Protein AF-E4XRT9-F1 (afdb_monomer_lite)

InterPro domains:
  IPR001356 Homeodomain [PF00046] (194-245)
  IPR001356 Homeodomain [PS50071] (187-247)
  IPR001356 Homeodomain [SM00389] (190-251)
  IPR001356 Homeodomain [cd00086] (191-239)
  IPR009057 Homedomain-like superfamily [SSF46689] (187-247)
  IPR031701 Homeobox protein SIX1, N-terminal SD domain [PF16878] (71-184)

Radius of gyration: 30.99 Å; chains: 1; bounding box: 68×89×79 Å

Sequence (252 aa):
MENFKEAKQVAVIPISPISESSSGSSSAALNNLLLQRQNIERIRNLGSLIAASRGIQIPFFTPLPAQQSFAVQHVINICSTLEDCGDIDRLGQYLWSLPALPAILEALSKNEFLIRARAVVAFKQGNYRELYALIESRRFSNIHHAKLQALWLEAHYGEAEAARGRPLGPVDKYRVRKKHPFPSTIWDGEQKSHCFKERTRNTLRESYLKDPYPNPSRKRELAEATALTPTQVGNWFKNRRQRDRAAAAKHR

Secondary structure (DSSP, 8-state):
-----------------------TTHHHHHHHHHHHHHHHHHHHHHHHHHHT-TT---------HHHHHHHHHHHHHHHHHHHHTT-HHHHHHHHHHS---HHHHHHHHH-HHHHHHHHHHHHHTT-HHHHHHHHHHSPPPHHHHHHHHHHHHHHHHHHHHHHHTSPPPHHHHHHHHHHSPPPTTS--------SPPHHHHHHHHHHHHH-SS--HHHHHHHHHHHT--HHHHHHHHHHHHHHHHHHHHH--

Structure (mmCIF, N/CA/C/O backbone):
data_AF-E4XRT9-F1
#
_entry.id   AF-E4XRT9-F1
#
loop_
_atom_site.group_PDB
_atom_site.id
_atom_site.type_symbol
_atom_site.label_atom_id
_atom_site.label_alt_id
_atom_site.label_comp_id
_atom_site.label_asym_id
_atom_site.label_entity_id
_atom_site.label_seq_id
_atom_site.pdbx_PDB_ins_code
_atom_site.Cartn_x
_atom_site.Cartn_y
_atom_site.Cartn_z
_atom_site.occupancy
_atom_site.B_iso_or_equiv
_atom_site.auth_seq_id
_atom_site.auth_comp_id
_atom_site.auth_asym_id
_atom_site.auth_atom_id
_atom_site.pdbx_PDB_model_num
ATOM 1 N N . MET A 1 1 ? 12.692 -70.063 4.138 1.00 36.81 1 MET A N 1
ATOM 2 C CA . MET A 1 1 ? 11.896 -69.753 5.339 1.00 36.81 1 MET A CA 1
ATOM 3 C C . MET A 1 1 ? 10.791 -68.812 4.901 1.00 36.81 1 MET A C 1
ATOM 5 O O . MET A 1 1 ? 11.131 -67.795 4.321 1.00 36.81 1 MET A O 1
ATOM 9 N N . GLU A 1 2 ? 9.541 -69.266 5.067 1.00 39.12 2 GLU A N 1
ATOM 10 C CA . GLU A 1 2 ? 8.267 -68.504 5.114 1.00 39.12 2 GLU A CA 1
ATOM 11 C C . GLU A 1 2 ? 8.009 -67.495 3.970 1.00 39.12 2 GLU A C 1
ATOM 13 O O . GLU A 1 2 ? 8.635 -66.451 3.909 1.00 39.12 2 GLU A O 1
ATOM 18 N N . ASN A 1 3 ? 7.198 -67.726 2.931 1.00 25.56 3 ASN A N 1
ATOM 19 C CA . ASN A 1 3 ? 5.906 -68.402 2.740 1.00 25.56 3 ASN A CA 1
ATOM 20 C C . ASN A 1 3 ? 4.686 -67.619 3.290 1.00 25.56 3 ASN A C 1
ATOM 22 O O . ASN A 1 3 ? 4.665 -67.266 4.461 1.00 25.56 3 ASN A O 1
ATOM 26 N N . PHE A 1 4 ? 3.659 -67.499 2.428 1.00 30.77 4 PHE A N 1
ATOM 27 C CA . PHE A 1 4 ? 2.278 -66.989 2.605 1.00 30.77 4 PHE A CA 1
ATOM 28 C C . PHE A 1 4 ? 2.006 -65.478 2.451 1.00 30.77 4 PHE A C 1
ATOM 30 O O . PHE A 1 4 ? 2.678 -64.657 3.050 1.00 30.77 4 PHE A O 1
ATOM 37 N N . LYS A 1 5 ? 0.956 -65.013 1.755 1.00 34.88 5 LYS A N 1
ATOM 38 C CA . LYS A 1 5 ? 0.033 -65.561 0.739 1.00 34.88 5 LYS A CA 1
ATOM 39 C C . LYS A 1 5 ? -0.760 -64.371 0.173 1.00 34.88 5 LYS A C 1
ATOM 41 O O . LYS A 1 5 ? -1.090 -63.429 0.884 1.00 34.88 5 LYS A O 1
ATOM 46 N N . GLU A 1 6 ? -1.078 -64.477 -1.105 1.00 33.41 6 GLU A N 1
ATOM 47 C CA . GLU A 1 6 ? -1.996 -63.648 -1.880 1.00 33.41 6 GLU A CA 1
ATOM 48 C C . GLU A 1 6 ? -3.458 -63.829 -1.428 1.00 33.41 6 GLU A C 1
ATOM 50 O O . GLU A 1 6 ? -3.876 -64.941 -1.105 1.00 33.41 6 GLU A O 1
ATOM 55 N N . ALA A 1 7 ? -4.251 -62.754 -1.479 1.00 32.78 7 ALA A N 1
ATOM 56 C CA . ALA A 1 7 ? -5.708 -62.823 -1.554 1.00 32.78 7 ALA A CA 1
ATOM 57 C C . ALA A 1 7 ? -6.233 -61.713 -2.481 1.00 32.78 7 ALA A C 1
ATOM 59 O O . ALA A 1 7 ? -6.274 -60.534 -2.132 1.00 32.78 7 ALA A O 1
ATOM 60 N N . LYS A 1 8 ? -6.639 -62.115 -3.689 1.00 31.73 8 LYS A N 1
ATOM 61 C CA . LYS A 1 8 ? -7.652 -61.414 -4.490 1.00 31.73 8 LYS A CA 1
ATOM 62 C C . LYS A 1 8 ? -9.014 -61.603 -3.806 1.00 31.73 8 LYS A C 1
ATOM 64 O O . LYS A 1 8 ? -9.247 -62.680 -3.267 1.00 31.73 8 LYS A O 1
ATOM 69 N N . GLN A 1 9 ? -9.936 -60.637 -3.923 1.00 30.09 9 GLN A N 1
ATOM 70 C CA . GLN A 1 9 ? -11.121 -60.761 -4.795 1.00 30.09 9 GLN A CA 1
ATOM 71 C C . GLN A 1 9 ? -12.258 -59.743 -4.495 1.00 30.09 9 GLN A C 1
ATOM 73 O O . GLN A 1 9 ? -12.741 -59.635 -3.378 1.00 30.09 9 GLN A O 1
ATOM 78 N N . VAL A 1 10 ? -12.711 -59.117 -5.595 1.00 27.17 10 VAL A N 1
ATOM 79 C CA . VAL A 1 10 ? -14.064 -58.640 -5.977 1.00 27.17 10 VAL A CA 1
ATOM 80 C C . VAL A 1 10 ? -14.637 -57.303 -5.477 1.00 27.17 10 VAL A C 1
ATOM 82 O O . VAL A 1 10 ? -14.646 -56.942 -4.307 1.00 27.17 10 VAL A O 1
ATOM 85 N N . ALA A 1 11 ? -15.155 -56.601 -6.491 1.00 29.47 11 ALA A N 1
ATOM 86 C CA . ALA A 1 11 ? -15.837 -55.324 -6.503 1.00 29.47 11 ALA A CA 1
ATOM 87 C C . ALA A 1 11 ? -17.240 -55.373 -5.885 1.00 29.47 11 ALA A C 1
ATOM 89 O O . ALA A 1 11 ? -18.006 -56.304 -6.128 1.00 29.47 11 ALA A O 1
ATOM 90 N N . VAL A 1 12 ? -17.596 -54.278 -5.213 1.00 29.34 12 VAL A N 1
ATOM 91 C CA . VAL A 1 12 ? -18.976 -53.865 -4.956 1.00 29.34 12 VAL A CA 1
ATOM 92 C C . VAL A 1 12 ? -19.067 -52.361 -5.254 1.00 29.34 12 VAL A C 1
ATOM 94 O O . VAL A 1 12 ? -18.347 -51.556 -4.672 1.00 29.34 12 VAL A O 1
ATOM 97 N N . ILE A 1 13 ? -19.929 -52.003 -6.202 1.00 27.89 13 ILE A N 1
ATOM 98 C CA . ILE A 1 13 ? -20.452 -50.655 -6.501 1.00 27.89 13 ILE A CA 1
ATOM 99 C C . ILE A 1 13 ? -21.975 -50.762 -6.278 1.00 27.89 13 ILE A C 1
ATOM 101 O O . ILE A 1 13 ? -22.483 -51.870 -6.484 1.00 27.89 13 ILE A O 1
ATOM 105 N N . PRO A 1 14 ? -22.768 -49.697 -6.014 1.00 37.34 14 PRO A N 1
ATOM 106 C CA . PRO A 1 14 ? -22.522 -48.321 -5.523 1.00 37.34 14 PRO A CA 1
ATOM 107 C C . PRO A 1 14 ? -23.329 -48.038 -4.230 1.00 37.34 14 PRO A C 1
ATOM 109 O O . PRO A 1 14 ? -24.132 -48.880 -3.873 1.00 37.34 14 PRO A O 1
ATOM 112 N N . ILE A 1 15 ? -23.195 -46.860 -3.588 1.00 27.30 15 ILE A N 1
ATOM 113 C CA . ILE A 1 15 ? -24.280 -45.865 -3.333 1.00 27.30 15 ILE A CA 1
ATOM 114 C C . ILE A 1 15 ? -23.603 -44.519 -2.990 1.00 27.30 15 ILE A C 1
ATOM 116 O O . ILE A 1 15 ? -22.763 -44.448 -2.096 1.00 27.30 15 ILE A O 1
ATOM 120 N N . SER A 1 16 ? -23.948 -43.449 -3.707 1.00 31.36 16 SER A N 1
ATOM 121 C CA . SER A 1 16 ? -23.506 -42.074 -3.432 1.00 31.36 16 SER A CA 1
ATOM 122 C C . SER A 1 16 ? -24.158 -41.494 -2.168 1.00 31.36 16 SER A C 1
ATOM 124 O O . SER A 1 16 ? -25.368 -41.642 -2.000 1.00 31.36 16 SER A O 1
ATOM 126 N N . PRO A 1 17 ? -23.428 -40.682 -1.385 1.00 28.94 17 PRO A N 1
ATOM 127 C CA . PRO A 1 17 ? -24.038 -39.540 -0.718 1.00 28.94 17 PRO A CA 1
ATOM 128 C C . PRO A 1 17 ? -23.313 -38.234 -1.081 1.00 28.94 17 PRO A C 1
ATOM 130 O O . PRO A 1 17 ? -22.117 -38.077 -0.869 1.00 28.94 17 PRO A O 1
ATOM 133 N N . ILE A 1 18 ? -24.087 -37.338 -1.696 1.00 27.59 18 ILE A N 1
ATOM 134 C CA . ILE A 1 18 ? -24.069 -35.869 -1.607 1.00 27.59 18 ILE A CA 1
ATOM 135 C C . ILE A 1 18 ? -22.717 -35.253 -1.195 1.00 27.59 18 ILE A C 1
ATOM 137 O O . ILE A 1 18 ? -22.370 -35.184 -0.020 1.00 27.59 18 ILE A O 1
ATOM 141 N N . SER A 1 19 ? -21.993 -34.715 -2.179 1.00 28.08 19 SER A N 1
ATOM 142 C CA . SER A 1 19 ? -20.885 -33.790 -1.946 1.00 28.08 19 SER A CA 1
ATOM 143 C C . SER A 1 19 ? -21.418 -32.497 -1.322 1.00 28.08 19 SER A C 1
ATOM 145 O O . SER A 1 19 ? -22.047 -31.685 -2.007 1.00 28.08 19 SER A O 1
ATOM 147 N N . GLU A 1 20 ? -21.168 -32.315 -0.028 1.00 26.77 20 GLU A N 1
ATOM 148 C CA . GLU A 1 20 ? -21.390 -31.059 0.678 1.00 26.77 20 GLU A CA 1
ATOM 149 C C . GLU A 1 20 ? -20.548 -29.943 0.054 1.00 26.77 20 GLU A C 1
ATOM 151 O O . GLU A 1 20 ? -19.316 -29.950 0.040 1.00 26.77 20 GLU A O 1
ATOM 156 N N . SER A 1 21 ? -21.257 -28.949 -0.464 1.00 28.33 21 SER A N 1
ATOM 157 C CA . SER A 1 21 ? -20.746 -27.630 -0.783 1.00 28.33 21 SER A CA 1
ATOM 158 C C . SER A 1 21 ? -20.149 -26.985 0.471 1.00 28.33 21 SER A C 1
ATOM 160 O O . SER A 1 21 ? -20.887 -26.584 1.373 1.00 28.33 21 SER A O 1
ATOM 162 N N . SER A 1 22 ? -18.829 -26.806 0.522 1.00 28.53 22 SER A N 1
ATOM 163 C CA . SER A 1 22 ? -18.177 -25.971 1.536 1.00 28.53 22 SER A CA 1
ATOM 164 C C . SER A 1 22 ? -18.356 -24.485 1.201 1.00 28.53 22 SER A C 1
ATOM 166 O O . SER A 1 22 ? -17.438 -23.750 0.845 1.00 28.53 22 SER A O 1
ATOM 168 N N . SER A 1 23 ? -19.593 -24.010 1.344 1.00 32.22 23 SER A N 1
ATOM 169 C CA . SER A 1 23 ? -19.924 -22.591 1.429 1.00 32.22 23 SER A CA 1
ATOM 170 C C . SER A 1 23 ? -19.480 -22.043 2.792 1.00 32.22 23 SER A C 1
ATOM 172 O O . SER A 1 23 ? -20.290 -21.838 3.697 1.00 32.22 23 SER A O 1
ATOM 174 N N . GLY A 1 24 ? -18.180 -21.786 2.946 1.00 34.91 24 GLY A N 1
ATOM 175 C CA . GLY A 1 24 ? -17.577 -21.198 4.152 1.00 34.91 24 GLY A CA 1
ATOM 176 C C . GLY A 1 24 ? -17.972 -19.741 4.445 1.00 34.91 24 GLY A C 1
ATOM 177 O O . GLY A 1 24 ? -17.418 -19.127 5.350 1.00 34.91 24 GLY A O 1
ATOM 178 N N . SER A 1 25 ? -18.920 -19.160 3.706 1.00 39.75 25 SER A N 1
ATOM 179 C CA . SER A 1 25 ? -19.351 -17.766 3.891 1.00 39.75 25 SER A CA 1
ATOM 180 C C . SER A 1 25 ? -20.621 -17.608 4.734 1.00 39.75 25 SER A C 1
ATOM 182 O O . SER A 1 25 ? -20.910 -16.499 5.178 1.00 39.75 25 SER A O 1
ATOM 184 N N . SER A 1 26 ? -21.376 -18.686 4.986 1.00 41.34 26 SER A N 1
ATOM 185 C CA . SER A 1 26 ? -22.672 -18.571 5.674 1.00 41.34 26 SER A CA 1
ATOM 186 C C . SER A 1 26 ? -22.554 -18.631 7.202 1.00 41.34 26 SER A C 1
ATOM 188 O O . SER A 1 26 ? -23.283 -17.923 7.889 1.00 41.34 26 SER A O 1
ATOM 190 N N . SER A 1 27 ? -21.587 -19.372 7.769 1.00 44.25 27 SER A N 1
ATOM 191 C CA . SER A 1 27 ? -21.469 -19.480 9.236 1.00 44.25 27 SER A CA 1
ATOM 192 C C . SER A 1 27 ? -21.048 -18.163 9.891 1.00 44.25 27 SER A C 1
ATOM 194 O O . SER A 1 27 ? -21.595 -17.804 10.923 1.00 44.25 27 SER A O 1
ATOM 196 N N . ALA A 1 28 ? -20.157 -17.383 9.271 1.00 44.41 28 ALA A N 1
ATOM 197 C CA . ALA A 1 28 ? -19.754 -16.077 9.794 1.00 44.41 28 ALA A CA 1
ATOM 198 C C . ALA A 1 28 ? -20.890 -15.043 9.719 1.00 44.41 28 ALA A C 1
ATOM 200 O O . ALA A 1 28 ? -21.040 -14.228 10.627 1.00 44.41 28 ALA A O 1
ATOM 201 N N . ALA A 1 29 ? -21.714 -15.087 8.668 1.00 44.19 29 ALA A N 1
ATOM 202 C CA . ALA A 1 29 ? -22.877 -14.213 8.525 1.00 44.19 29 ALA A CA 1
ATOM 203 C C . ALA A 1 29 ? -24.006 -14.610 9.488 1.00 44.19 29 ALA A C 1
ATOM 205 O O . ALA A 1 29 ? -24.595 -13.741 10.124 1.00 44.19 29 ALA A O 1
ATOM 206 N N . LEU A 1 30 ? -24.259 -15.913 9.655 1.00 42.41 30 LEU A N 1
ATOM 207 C CA . LEU A 1 30 ? -25.217 -16.445 10.624 1.00 42.41 30 LEU A CA 1
ATOM 208 C C . LEU A 1 30 ? -24.757 -16.193 12.058 1.00 42.41 30 LEU A C 1
ATOM 210 O O . LEU A 1 30 ? -25.575 -15.780 12.866 1.00 42.41 30 LEU A O 1
ATOM 214 N N . ASN A 1 31 ? -23.466 -16.338 12.361 1.00 46.31 31 ASN A N 1
ATOM 215 C CA . ASN A 1 31 ? -22.902 -15.989 13.663 1.00 46.31 31 ASN A CA 1
ATOM 216 C C . ASN A 1 31 ? -23.039 -14.488 13.925 1.00 46.31 31 ASN A C 1
ATOM 218 O O . ASN A 1 31 ? -23.517 -14.116 14.989 1.00 46.31 31 ASN A O 1
ATOM 222 N N . ASN A 1 32 ? -22.739 -13.624 12.948 1.00 47.56 32 ASN A N 1
ATOM 223 C CA . ASN A 1 32 ? -22.974 -12.183 13.084 1.00 47.56 32 ASN A CA 1
ATOM 224 C C . ASN A 1 32 ? -24.462 -11.851 13.279 1.00 47.56 32 ASN A C 1
ATOM 226 O O . ASN A 1 32 ? -24.789 -11.039 14.137 1.00 47.56 32 ASN A O 1
ATOM 230 N N . LEU A 1 33 ? -25.378 -12.510 12.563 1.00 50.78 33 LEU A N 1
ATOM 231 C CA . LEU A 1 33 ? -26.820 -12.291 12.704 1.00 50.78 33 LEU A CA 1
ATOM 232 C C . LEU A 1 33 ? -27.368 -12.837 14.036 1.00 50.78 33 LEU A C 1
ATOM 234 O O . LEU A 1 33 ? -28.263 -12.233 14.624 1.00 50.78 33 LEU A O 1
ATOM 238 N N . LEU A 1 34 ? -26.816 -13.947 14.538 1.00 49.84 34 LEU A N 1
ATOM 239 C CA . LEU A 1 34 ? -27.149 -14.536 15.837 1.00 49.84 34 LEU A CA 1
ATOM 240 C C . LEU A 1 34 ? -26.617 -13.665 16.982 1.00 49.84 34 LEU A C 1
ATOM 242 O O . LEU A 1 34 ? -27.350 -13.416 17.934 1.00 49.84 34 LEU A O 1
ATOM 246 N N . LEU A 1 35 ? -25.399 -13.125 16.853 1.00 53.62 35 LEU A N 1
ATOM 247 C CA . LEU A 1 35 ? -24.829 -12.124 17.762 1.00 53.62 35 LEU A CA 1
ATOM 248 C C . LEU A 1 35 ? -25.638 -10.822 17.740 1.00 53.62 35 LEU A C 1
ATOM 250 O O . LEU A 1 35 ? -25.895 -10.234 18.789 1.00 53.62 35 LEU A O 1
ATOM 254 N N . GLN A 1 36 ? -26.114 -10.400 16.569 1.00 47.50 36 GLN A N 1
ATOM 255 C CA . GLN A 1 36 ? -26.954 -9.214 16.424 1.00 47.50 36 GLN A CA 1
ATOM 256 C C . GLN A 1 36 ? -28.357 -9.431 17.015 1.00 47.50 36 GLN A C 1
ATOM 258 O O . GLN A 1 36 ? -28.874 -8.544 17.692 1.00 47.50 36 GLN A O 1
ATOM 263 N N . ARG A 1 37 ? -28.937 -10.634 16.876 1.00 43.12 37 ARG A N 1
ATOM 264 C CA . ARG A 1 37 ? -30.188 -11.033 17.552 1.00 43.12 37 ARG A CA 1
ATOM 265 C C . ARG A 1 37 ? -30.036 -11.149 19.069 1.00 43.12 37 ARG A C 1
ATOM 267 O O . ARG A 1 37 ? -30.895 -10.658 19.795 1.00 43.12 37 ARG A O 1
ATOM 274 N N . GLN A 1 38 ? -28.949 -11.746 19.556 1.00 47.44 38 GLN A N 1
ATOM 275 C CA . GLN A 1 38 ? -28.657 -11.839 20.990 1.00 47.44 38 GLN A CA 1
ATOM 276 C C . GLN A 1 38 ? -28.419 -10.454 21.616 1.00 47.44 38 GLN A C 1
ATOM 278 O O . GLN A 1 38 ? -28.794 -10.234 22.767 1.00 47.44 38 GLN A O 1
ATOM 283 N N . ASN A 1 39 ? -27.877 -9.498 20.852 1.00 51.09 39 ASN A N 1
ATOM 284 C CA . ASN A 1 39 ? -27.781 -8.096 21.264 1.00 51.09 39 ASN A CA 1
ATOM 285 C C . ASN A 1 39 ? -29.157 -7.417 21.370 1.00 51.09 39 ASN A C 1
ATOM 287 O O . ASN A 1 39 ? -29.406 -6.714 22.346 1.00 51.09 39 ASN A O 1
ATOM 291 N N . ILE A 1 40 ? -30.073 -7.654 20.424 1.00 51.50 40 ILE A N 1
ATOM 292 C CA . ILE A 1 40 ? -31.422 -7.057 20.446 1.00 51.50 40 ILE A CA 1
ATOM 293 C C . ILE A 1 40 ? -32.255 -7.579 21.630 1.00 51.50 40 ILE A C 1
ATOM 295 O O . ILE A 1 40 ? -32.901 -6.788 22.318 1.00 51.50 40 ILE A O 1
ATOM 299 N N . GLU A 1 41 ? -32.209 -8.880 21.928 1.00 46.53 41 GLU A N 1
ATOM 300 C CA . GLU A 1 41 ? -32.966 -9.443 23.061 1.00 46.53 41 GLU A CA 1
ATOM 301 C C . GLU A 1 41 ? -32.385 -9.034 24.429 1.00 46.53 41 GLU A C 1
ATOM 303 O O . GLU A 1 41 ? -33.134 -8.830 25.387 1.00 46.53 41 GLU A O 1
ATOM 308 N N . ARG A 1 42 ? -31.067 -8.801 24.534 1.00 53.25 42 ARG A N 1
ATOM 309 C CA . ARG A 1 42 ? -30.460 -8.199 25.739 1.00 53.25 42 ARG A CA 1
ATOM 310 C C . ARG A 1 42 ? -30.888 -6.744 25.946 1.00 53.25 42 ARG A C 1
ATOM 312 O O . ARG A 1 42 ? -31.155 -6.360 27.083 1.00 53.25 42 ARG A O 1
ATOM 319 N N . ILE A 1 43 ? -31.018 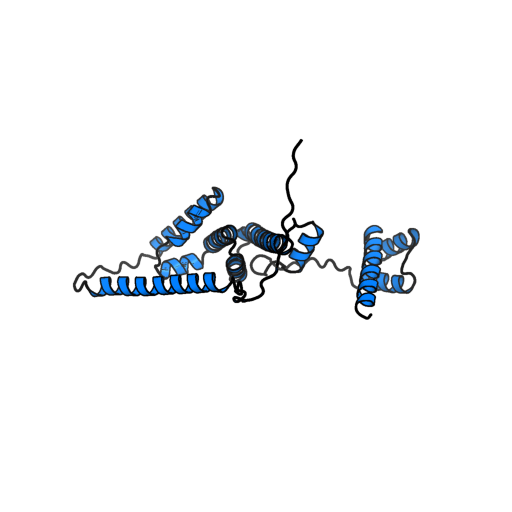-5.958 24.873 1.00 50.19 43 ILE A N 1
ATOM 320 C CA . ILE A 1 43 ? -31.536 -4.577 24.922 1.00 50.19 43 ILE A CA 1
ATOM 321 C C . ILE A 1 43 ? -33.003 -4.559 25.386 1.00 50.19 43 ILE A C 1
ATOM 323 O O . ILE A 1 43 ? -33.369 -3.733 26.222 1.00 50.19 43 ILE A O 1
ATOM 327 N N . ARG A 1 44 ? -33.836 -5.498 24.912 1.00 50.47 44 ARG A N 1
ATOM 328 C CA . ARG A 1 44 ? -35.242 -5.617 25.341 1.00 50.47 44 ARG A CA 1
ATOM 329 C C . ARG A 1 44 ? -35.362 -5.997 26.825 1.00 50.47 44 ARG A C 1
ATOM 331 O O . ARG A 1 44 ? -36.167 -5.402 27.540 1.00 50.47 44 ARG A O 1
ATOM 338 N N . ASN A 1 45 ? -34.520 -6.911 27.311 1.00 45.91 45 ASN A N 1
ATOM 339 C CA . ASN A 1 45 ? -34.507 -7.316 28.722 1.00 45.91 45 ASN A CA 1
ATOM 340 C C . ASN A 1 45 ? -33.961 -6.225 29.665 1.00 45.91 45 ASN A C 1
ATOM 342 O O . ASN A 1 45 ? -34.479 -6.064 30.769 1.00 45.91 45 ASN A O 1
ATOM 346 N N . LEU A 1 46 ? -32.990 -5.414 29.225 1.00 49.53 46 LEU A N 1
ATOM 347 C CA . LEU A 1 46 ? -32.538 -4.224 29.965 1.00 49.53 46 LEU A CA 1
ATOM 348 C C . LEU A 1 46 ? -33.614 -3.126 30.008 1.00 49.53 46 LEU A C 1
ATOM 350 O O . LEU A 1 46 ? -33.821 -2.517 31.055 1.00 49.53 46 LEU A O 1
ATOM 354 N N . GLY A 1 47 ? -34.358 -2.919 28.916 1.00 43.03 47 GLY A N 1
ATOM 355 C CA . GLY A 1 47 ? -35.506 -2.004 28.892 1.00 43.03 47 GLY A CA 1
ATOM 356 C C . GLY A 1 47 ? -36.652 -2.441 29.815 1.00 43.03 47 GLY A C 1
ATOM 357 O O . GLY A 1 47 ? -37.280 -1.604 30.462 1.00 43.03 47 GLY A O 1
ATOM 358 N N . SER A 1 48 ? -36.884 -3.753 29.942 1.00 44.06 48 SER A N 1
ATOM 359 C CA . SER A 1 48 ? -37.898 -4.325 30.840 1.00 44.06 48 SER A CA 1
ATOM 360 C C . SER A 1 48 ? -37.553 -4.170 32.326 1.00 44.06 48 SER A C 1
ATOM 362 O O . SER A 1 48 ? -38.457 -3.981 33.137 1.00 44.06 48 SER A O 1
ATOM 364 N N . LEU A 1 49 ? -36.269 -4.233 32.696 1.00 44.50 49 LEU A N 1
ATOM 365 C CA . LEU A 1 49 ? -35.812 -4.012 34.077 1.00 44.50 49 LEU A CA 1
ATOM 366 C C . LEU A 1 49 ? -35.945 -2.542 34.506 1.00 44.50 49 LEU A C 1
ATOM 368 O O . LEU A 1 49 ? -36.234 -2.271 35.668 1.00 44.50 49 LEU A O 1
ATOM 372 N N . ILE A 1 50 ? -35.815 -1.602 33.566 1.00 47.56 50 ILE A N 1
ATOM 373 C CA . ILE A 1 50 ? -35.999 -0.161 33.811 1.00 47.56 50 ILE A CA 1
ATOM 374 C C . ILE A 1 50 ? -37.491 0.200 33.943 1.00 47.56 50 ILE A C 1
ATOM 376 O O . ILE A 1 50 ? -37.854 1.073 34.728 1.00 47.56 50 ILE A O 1
ATOM 380 N N . ALA A 1 51 ? -38.383 -0.497 33.230 1.00 43.00 51 ALA A N 1
ATOM 381 C CA . ALA A 1 51 ? -39.829 -0.257 33.299 1.00 43.00 51 ALA A CA 1
ATOM 382 C C . ALA A 1 51 ? -40.488 -0.755 34.606 1.00 43.00 51 ALA A C 1
ATOM 384 O O . ALA A 1 51 ? -41.587 -0.309 34.946 1.00 43.00 51 ALA A O 1
ATOM 385 N N . ALA A 1 52 ? -39.833 -1.658 35.345 1.00 43.78 52 ALA A N 1
ATOM 386 C CA . ALA A 1 52 ? -40.371 -2.256 36.568 1.00 43.78 52 ALA A CA 1
ATOM 387 C C . ALA A 1 52 ? -40.127 -1.421 37.843 1.00 43.78 52 ALA A C 1
ATOM 389 O O . ALA A 1 52 ? -40.802 -1.639 38.848 1.00 43.78 52 ALA A O 1
ATOM 390 N N . SER A 1 53 ? -39.235 -0.424 37.821 1.00 44.16 53 SER A N 1
ATOM 391 C CA . SER A 1 53 ? -39.017 0.483 38.956 1.00 44.16 53 SER A CA 1
ATOM 392 C C . SER A 1 53 ? -39.842 1.764 38.808 1.00 44.16 53 SER A C 1
ATOM 394 O O . SER A 1 53 ? -39.322 2.847 38.530 1.00 44.16 53 SER A O 1
ATOM 396 N N . ARG A 1 54 ? -41.160 1.662 39.004 1.00 47.53 54 ARG A N 1
ATOM 397 C CA . ARG A 1 54 ? -41.975 2.844 39.307 1.00 47.53 54 ARG A CA 1
ATOM 398 C C . ARG A 1 54 ? -41.516 3.410 40.655 1.00 47.53 54 ARG A C 1
ATOM 400 O O . ARG A 1 54 ? -41.696 2.753 41.673 1.00 47.53 54 ARG A O 1
ATOM 407 N N . GLY A 1 55 ? -40.973 4.630 40.660 1.00 47.03 55 GLY A N 1
ATOM 408 C CA . GLY A 1 55 ? -40.985 5.478 41.859 1.00 47.03 55 GLY A CA 1
ATOM 409 C C . GLY A 1 55 ? -39.668 6.059 42.374 1.00 47.03 55 GLY A C 1
ATOM 410 O O 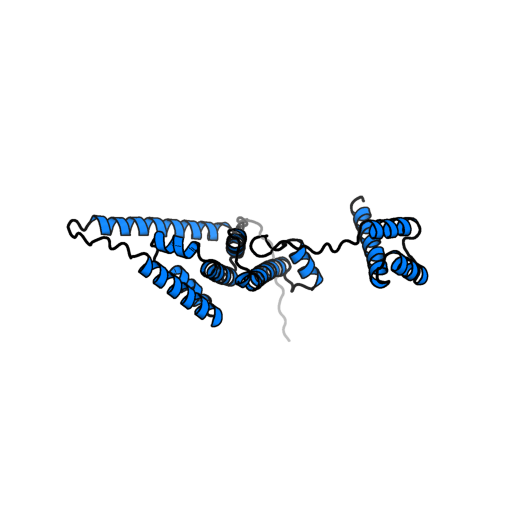. GLY A 1 55 ? -39.697 6.668 43.436 1.00 47.03 55 GLY A O 1
ATOM 411 N N . ILE A 1 56 ? -38.540 5.949 41.668 1.00 40.00 56 ILE A N 1
ATOM 412 C CA . ILE A 1 56 ? -37.325 6.692 42.047 1.00 40.00 56 ILE A CA 1
ATOM 413 C C . ILE A 1 56 ? -36.938 7.593 40.881 1.00 40.00 56 ILE A C 1
ATOM 415 O O . ILE A 1 56 ? -36.415 7.130 39.870 1.00 40.00 56 ILE A O 1
ATOM 419 N N . GLN A 1 57 ? -37.218 8.892 41.013 1.00 39.16 57 GLN A N 1
ATOM 420 C CA . GLN A 1 57 ? -36.586 9.898 40.169 1.00 39.16 57 GLN A CA 1
ATOM 421 C C . GLN A 1 57 ? -35.097 9.939 40.518 1.00 39.16 57 GLN A C 1
ATOM 423 O O . GLN A 1 57 ? -34.670 10.661 41.413 1.00 39.16 57 GLN A O 1
ATOM 428 N N . ILE A 1 58 ? -34.303 9.129 39.826 1.00 42.53 58 ILE A N 1
ATOM 429 C CA . ILE A 1 58 ? -32.868 9.368 39.736 1.00 42.53 58 ILE A CA 1
ATOM 430 C C . ILE A 1 58 ? -32.745 10.559 38.781 1.00 42.53 58 ILE A C 1
ATOM 432 O O . ILE A 1 58 ? -33.251 10.461 37.657 1.00 42.53 58 ILE A O 1
ATOM 436 N N . PRO A 1 59 ? -32.159 11.700 39.185 1.00 38.91 59 PRO A N 1
ATOM 437 C CA . PRO A 1 59 ? -31.948 12.788 38.249 1.00 38.91 59 PRO A CA 1
ATOM 438 C C . PRO A 1 59 ? -31.101 12.223 37.112 1.00 38.91 59 PRO A C 1
ATOM 440 O O . PRO A 1 59 ? -30.035 11.654 37.354 1.00 38.91 59 PRO A O 1
ATOM 443 N N . PHE A 1 60 ? -31.596 12.329 35.878 1.00 44.72 60 PHE A N 1
ATOM 444 C CA . PHE A 1 60 ? -30.788 12.107 34.688 1.00 44.72 60 PHE A CA 1
ATOM 445 C C . PHE A 1 60 ? -29.660 13.136 34.737 1.00 44.72 60 PHE A C 1
ATOM 447 O O . PHE A 1 60 ? -29.803 14.264 34.272 1.00 44.72 60 PHE A O 1
ATOM 454 N N . PHE A 1 61 ? -28.553 12.768 35.376 1.00 46.78 61 PHE A N 1
ATOM 455 C CA . PHE A 1 61 ? -27.336 13.548 35.390 1.00 46.78 61 PHE A CA 1
ATOM 456 C C . PHE A 1 61 ? -26.771 13.428 33.980 1.00 46.78 61 PHE A C 1
ATOM 458 O O . PHE A 1 61 ? -26.002 12.520 33.675 1.00 46.78 61 PHE A O 1
ATOM 465 N N . THR A 1 62 ? -27.234 14.285 33.070 1.00 52.69 62 THR A N 1
ATOM 466 C CA . THR A 1 62 ? -26.528 14.516 31.817 1.00 52.69 62 THR A CA 1
ATOM 467 C C . THR A 1 62 ? -25.134 14.986 32.223 1.00 52.69 62 THR A C 1
ATOM 469 O O . THR A 1 62 ? -25.033 16.055 32.835 1.00 52.69 62 THR A O 1
ATOM 472 N N . PRO A 1 63 ? -24.072 14.194 31.991 1.00 52.97 63 PRO A N 1
ATOM 473 C CA . PRO A 1 63 ? -22.739 14.606 32.392 1.00 52.97 63 PRO A CA 1
ATOM 474 C C . PRO A 1 63 ? -22.424 15.920 31.683 1.00 52.97 63 PRO A C 1
ATOM 476 O O . PRO A 1 63 ? -22.687 16.055 30.484 1.00 52.97 63 PRO A O 1
ATOM 479 N N . LEU A 1 64 ? -21.898 16.898 32.426 1.00 47.66 64 LEU A N 1
ATOM 480 C CA . LEU A 1 64 ? -21.495 18.174 31.842 1.00 47.66 64 LEU A CA 1
ATOM 481 C C . LEU A 1 64 ? -20.533 17.917 30.665 1.00 47.66 64 LEU A C 1
ATOM 483 O O . LEU A 1 64 ? -19.718 16.990 30.741 1.00 47.66 64 LEU A O 1
ATOM 487 N N . PRO A 1 65 ? -20.535 18.762 29.619 1.00 57.16 65 PRO A N 1
ATOM 488 C CA . PRO A 1 65 ? -19.640 18.606 28.468 1.00 57.16 65 PRO A CA 1
ATOM 489 C C . PRO A 1 65 ? -18.155 18.495 28.869 1.00 57.16 65 PRO A C 1
ATOM 491 O O . PRO A 1 65 ? -17.388 17.787 28.222 1.00 57.16 65 PRO A O 1
ATOM 494 N N . ALA A 1 66 ? -17.751 19.101 29.991 1.00 54.91 66 ALA A N 1
ATOM 495 C CA . ALA A 1 66 ? -16.404 18.961 30.548 1.00 54.91 66 ALA A CA 1
ATOM 496 C C . ALA A 1 66 ? -16.070 17.531 31.037 1.00 54.91 66 ALA A C 1
ATOM 498 O O . ALA A 1 66 ? -14.956 17.054 30.820 1.00 54.91 66 ALA A O 1
ATOM 499 N N . GLN A 1 67 ? -17.025 16.821 31.652 1.00 61.22 67 GLN A N 1
ATOM 500 C CA . GLN A 1 67 ? -16.837 15.431 32.095 1.00 61.22 67 GLN A CA 1
ATOM 501 C C . GLN A 1 67 ? -16.761 14.464 30.907 1.00 61.22 67 GLN A C 1
ATOM 503 O O . GLN A 1 67 ? -15.994 13.502 30.945 1.00 61.22 67 GLN A O 1
ATOM 508 N N . GLN A 1 68 ? -17.505 14.739 29.830 1.00 62.22 68 GLN A N 1
ATOM 509 C CA . GLN A 1 68 ? -17.438 13.952 28.596 1.00 62.22 68 GLN A CA 1
ATOM 510 C C . GLN A 1 68 ? -16.088 14.111 27.888 1.00 62.22 68 GLN A C 1
ATOM 512 O O . GLN A 1 68 ? -15.493 13.111 27.488 1.00 62.22 68 GLN A O 1
ATOM 517 N N . SER A 1 69 ? -15.559 15.334 27.794 1.00 64.12 69 SER A N 1
ATOM 518 C CA . SER A 1 69 ? -14.232 15.585 27.213 1.00 64.12 69 SER A CA 1
ATOM 519 C C . SER A 1 69 ? -13.111 14.896 27.995 1.00 64.12 69 SER A C 1
ATOM 521 O O . SER A 1 69 ? -12.224 14.288 27.394 1.00 64.12 69 SER A O 1
ATOM 523 N N . PHE A 1 70 ? -13.171 14.922 29.332 1.00 70.25 70 PHE A N 1
ATOM 524 C CA . PHE A 1 70 ? -12.200 14.226 30.180 1.00 70.25 70 PHE A CA 1
ATOM 525 C C . PHE A 1 70 ? -12.245 12.703 29.984 1.00 70.25 70 PHE A C 1
ATOM 527 O O . PHE A 1 70 ? -11.203 12.066 29.821 1.00 70.25 70 PHE A O 1
ATOM 534 N N . ALA A 1 71 ? -13.447 12.119 29.928 1.00 74.75 71 ALA A N 1
ATOM 535 C CA . ALA A 1 71 ? -13.619 10.689 29.688 1.00 74.75 71 ALA A CA 1
ATOM 536 C C . ALA A 1 71 ? -13.070 10.263 28.315 1.00 74.75 71 ALA A C 1
ATOM 538 O O . ALA A 1 71 ? -12.357 9.267 28.218 1.00 74.75 71 ALA A O 1
ATOM 539 N N . VAL A 1 72 ? -13.337 11.038 27.259 1.00 79.12 72 VAL A N 1
ATOM 540 C CA . VAL A 1 72 ? -12.829 10.764 25.904 1.00 79.12 72 VAL A CA 1
ATOM 541 C C . VAL A 1 72 ? -11.301 10.816 25.859 1.00 79.12 72 VAL A C 1
ATOM 543 O O . VAL A 1 72 ? -10.677 9.916 25.294 1.00 79.12 72 VAL A O 1
ATOM 546 N N . GLN A 1 73 ? -10.684 11.814 26.497 1.00 83.06 73 GLN A N 1
ATOM 547 C CA . GLN A 1 73 ? -9.226 11.923 26.542 1.00 83.06 73 GLN A CA 1
ATOM 548 C C . GLN A 1 73 ? -8.586 10.756 27.303 1.00 83.06 73 GLN A C 1
ATOM 550 O O . GLN A 1 73 ? -7.566 10.219 26.872 1.00 83.06 73 GLN A O 1
ATOM 555 N N . HIS A 1 74 ? -9.203 10.318 28.402 1.00 85.44 74 HIS A N 1
ATOM 556 C CA . HIS A 1 74 ? -8.739 9.149 29.143 1.00 85.44 74 HIS A CA 1
ATOM 557 C C . HIS A 1 74 ? -8.780 7.877 28.281 1.00 85.44 74 HIS A C 1
ATOM 559 O O . HIS A 1 74 ? -7.807 7.125 28.242 1.00 85.44 74 HIS A O 1
ATOM 565 N N . VAL A 1 75 ? -9.860 7.681 27.515 1.00 85.31 75 VAL A N 1
ATOM 566 C CA . VAL A 1 75 ? -9.989 6.559 26.573 1.00 85.31 75 VAL A CA 1
ATOM 567 C C . VAL A 1 75 ? -8.914 6.617 25.483 1.00 85.31 75 VAL A C 1
ATOM 569 O O . VAL A 1 75 ? -8.309 5.587 25.188 1.00 85.31 75 VAL A O 1
ATOM 572 N N . ILE A 1 76 ? -8.631 7.797 24.916 1.00 86.69 76 ILE A N 1
ATOM 573 C CA . ILE A 1 76 ? -7.564 7.984 23.915 1.00 86.69 76 ILE A CA 1
ATOM 574 C C . ILE A 1 76 ? -6.194 7.624 24.498 1.00 86.69 76 ILE A C 1
ATOM 576 O O . ILE A 1 76 ? -5.424 6.916 23.845 1.00 86.69 76 ILE A O 1
ATOM 580 N N . ASN A 1 77 ? -5.900 8.077 25.718 1.00 88.00 77 ASN A N 1
ATOM 581 C CA . ASN A 1 77 ? -4.625 7.806 26.377 1.00 88.00 77 ASN A CA 1
ATOM 582 C C . ASN A 1 77 ? -4.445 6.302 26.612 1.00 88.00 77 ASN A C 1
ATOM 584 O O . ASN A 1 77 ? -3.419 5.757 26.221 1.00 88.00 77 ASN A O 1
ATOM 588 N N . ILE A 1 78 ? -5.469 5.616 27.140 1.00 87.19 78 ILE A N 1
ATOM 589 C CA . ILE A 1 78 ? -5.445 4.155 27.317 1.00 87.19 78 ILE A CA 1
ATOM 590 C C . ILE A 1 78 ? -5.228 3.446 25.976 1.00 87.19 78 ILE A C 1
ATOM 592 O O . ILE A 1 78 ? -4.380 2.563 25.888 1.00 87.19 78 ILE A O 1
ATOM 596 N N . CYS A 1 79 ? -5.949 3.841 24.920 1.00 88.31 79 CYS A N 1
ATOM 597 C CA . CYS A 1 79 ? -5.788 3.228 23.599 1.00 88.31 79 CYS A CA 1
ATOM 598 C C . CYS A 1 79 ? -4.374 3.425 23.044 1.00 88.31 79 CYS A C 1
ATOM 600 O O . CYS A 1 79 ? -3.813 2.498 22.469 1.00 88.31 79 CYS A O 1
ATOM 602 N N . SER A 1 80 ? -3.800 4.613 23.235 1.00 87.25 80 SER A N 1
ATOM 603 C CA . SER A 1 80 ? -2.442 4.931 22.785 1.00 87.25 80 SER A CA 1
ATOM 604 C C . SER A 1 80 ? -1.409 4.105 23.550 1.00 87.25 80 SER A C 1
ATOM 606 O O . SER A 1 80 ? -0.579 3.455 22.929 1.00 87.25 80 SER A O 1
ATOM 608 N N . THR A 1 81 ? -1.525 4.019 24.879 1.00 89.94 81 THR A N 1
ATOM 609 C CA . THR A 1 81 ? -0.631 3.197 25.708 1.00 89.94 81 THR A CA 1
ATOM 610 C C . THR A 1 81 ? -0.725 1.712 25.360 1.00 89.94 81 THR A C 1
ATOM 612 O O . THR A 1 81 ? 0.302 1.055 25.231 1.00 89.94 81 THR A O 1
ATOM 615 N N . LEU A 1 82 ? -1.933 1.169 25.171 1.00 89.06 82 LEU A N 1
ATOM 616 C CA . LEU A 1 82 ? -2.107 -0.235 24.780 1.00 89.06 82 LEU A CA 1
ATOM 617 C C . LEU A 1 82 ? -1.526 -0.518 23.390 1.00 89.06 82 LEU A C 1
ATOM 619 O O . LEU A 1 82 ? -0.943 -1.580 23.172 1.00 89.06 82 LEU A O 1
ATOM 623 N N . GLU A 1 83 ? -1.650 0.433 22.464 1.00 88.00 83 GLU A N 1
ATOM 624 C CA . GLU A 1 83 ? -1.042 0.325 21.141 1.00 88.00 83 GLU A CA 1
ATOM 625 C C . GLU A 1 83 ? 0.493 0.373 21.206 1.00 88.00 83 GLU A C 1
ATOM 627 O O . GLU A 1 83 ? 1.143 -0.437 20.544 1.00 88.00 83 GLU A O 1
ATOM 632 N N . ASP A 1 84 ? 1.065 1.256 22.029 1.00 87.62 84 ASP A N 1
ATOM 633 C CA . ASP A 1 84 ? 2.515 1.385 22.228 1.00 87.62 84 ASP A CA 1
ATOM 634 C C . ASP A 1 84 ? 3.110 0.151 22.925 1.00 87.62 84 ASP A C 1
ATOM 636 O O . ASP A 1 84 ? 4.200 -0.303 22.576 1.00 87.62 84 ASP A O 1
ATOM 640 N N . CYS A 1 85 ? 2.372 -0.445 23.866 1.00 89.06 85 CYS A N 1
ATOM 641 C CA . CYS A 1 85 ? 2.730 -1.718 24.492 1.00 89.06 85 CYS A CA 1
ATOM 642 C C . CYS A 1 85 ? 2.563 -2.923 23.549 1.00 89.06 85 CYS A C 1
ATOM 644 O O . CYS A 1 85 ? 3.064 -4.005 23.852 1.00 89.06 85 CYS A O 1
ATOM 646 N N . GLY A 1 86 ? 1.856 -2.764 22.426 1.00 86.56 86 GLY A N 1
ATOM 647 C CA . GLY A 1 86 ? 1.576 -3.838 21.472 1.00 86.56 86 GLY A CA 1
ATOM 648 C C . GLY A 1 86 ? 0.542 -4.867 21.945 1.00 86.56 86 GLY A C 1
ATOM 649 O O . GLY A 1 86 ? 0.370 -5.890 21.281 1.00 86.56 86 GLY A O 1
ATOM 650 N N . ASP A 1 87 ? -0.167 -4.609 23.049 1.00 89.69 87 ASP A N 1
ATOM 651 C CA . ASP A 1 87 ? -1.201 -5.498 23.595 1.00 89.69 87 ASP A CA 1
ATOM 652 C C . ASP A 1 87 ? -2.552 -5.233 22.911 1.00 89.69 87 ASP A C 1
ATOM 654 O O . ASP A 1 87 ? -3.462 -4.580 23.435 1.00 89.69 87 ASP A O 1
ATOM 658 N N . ILE A 1 88 ? -2.650 -5.700 21.665 1.00 90.06 88 ILE A N 1
ATOM 659 C CA . ILE A 1 88 ? -3.808 -5.429 20.805 1.00 90.06 88 ILE A CA 1
ATOM 660 C C . ILE A 1 88 ? -5.043 -6.234 21.238 1.00 90.06 88 ILE A C 1
ATOM 662 O O . ILE A 1 88 ? -6.171 -5.789 21.021 1.00 90.06 88 ILE A O 1
ATOM 666 N N . ASP A 1 89 ? -4.857 -7.380 21.894 1.00 88.25 89 ASP A N 1
ATOM 667 C CA . ASP A 1 89 ? -5.965 -8.192 22.404 1.00 88.25 89 ASP A CA 1
ATOM 668 C C . ASP A 1 89 ? -6.689 -7.474 23.545 1.00 88.25 89 ASP A C 1
ATOM 670 O O . ASP A 1 89 ? -7.921 -7.364 23.532 1.00 88.25 89 ASP A O 1
ATOM 674 N N . ARG A 1 90 ? -5.937 -6.889 24.490 1.00 89.00 90 ARG A N 1
ATOM 675 C CA . ARG A 1 90 ? -6.528 -6.030 25.525 1.00 89.00 90 ARG A CA 1
ATOM 676 C C . ARG A 1 90 ? -7.128 -4.762 24.942 1.00 89.00 90 ARG A C 1
ATOM 678 O O . ARG A 1 90 ? -8.182 -4.342 25.410 1.00 89.00 90 ARG A O 1
ATOM 685 N N . LEU A 1 91 ? -6.522 -4.180 23.906 1.00 88.50 91 LEU A N 1
ATOM 686 C CA . LEU A 1 91 ? -7.109 -3.039 23.198 1.00 88.50 91 LEU A CA 1
ATOM 687 C C . LEU A 1 91 ? -8.478 -3.390 22.599 1.00 88.50 91 LEU A C 1
ATOM 689 O O . LEU A 1 91 ? -9.428 -2.625 22.755 1.00 88.50 91 LEU A O 1
ATOM 693 N N . GLY A 1 92 ? -8.607 -4.558 21.966 1.00 86.12 92 GLY A N 1
ATOM 694 C CA . GLY A 1 92 ? -9.877 -5.045 21.426 1.00 86.12 92 GLY A CA 1
ATOM 695 C C . GLY A 1 92 ? -10.933 -5.270 22.509 1.00 86.12 92 GLY A C 1
ATOM 696 O O . GLY A 1 92 ? -12.065 -4.809 22.365 1.00 86.12 92 GLY A O 1
ATOM 697 N N . GLN A 1 93 ? -10.560 -5.916 23.619 1.00 88.19 93 GLN A N 1
ATOM 698 C CA . GLN A 1 93 ? -11.454 -6.122 24.766 1.00 88.19 93 GLN A CA 1
ATOM 699 C C . GLN A 1 93 ? -11.895 -4.797 25.388 1.00 88.19 93 GLN A C 1
ATOM 701 O O . GLN A 1 93 ? -13.079 -4.604 25.660 1.00 88.19 93 GLN A O 1
ATOM 706 N N . TYR A 1 94 ? -10.958 -3.864 25.561 1.00 87.38 94 TYR A N 1
ATOM 707 C CA . TYR A 1 94 ? -11.236 -2.540 26.094 1.00 87.38 94 TYR A CA 1
ATOM 708 C C . TYR A 1 94 ? -12.231 -1.794 25.205 1.00 87.38 94 TYR A C 1
ATOM 710 O O . TYR A 1 94 ? -13.275 -1.370 25.695 1.00 87.38 94 TYR A O 1
ATOM 718 N N . LEU A 1 95 ? -11.974 -1.731 23.893 1.00 85.06 95 LEU A N 1
ATOM 719 C CA . LEU A 1 95 ? -12.872 -1.100 22.923 1.00 85.06 95 LEU A CA 1
ATOM 720 C C . LEU A 1 95 ? -14.270 -1.737 22.902 1.00 85.06 95 LEU A C 1
ATOM 722 O O . LEU A 1 95 ? -15.251 -1.030 22.687 1.00 85.06 95 LEU A O 1
ATOM 726 N N . TRP A 1 96 ? -14.372 -3.045 23.150 1.00 84.19 96 TRP A N 1
ATOM 727 C CA . TRP A 1 96 ? -15.651 -3.755 23.242 1.00 84.19 96 TRP A CA 1
ATOM 728 C C . TRP A 1 96 ? -16.394 -3.483 24.558 1.00 84.19 96 TRP A C 1
ATOM 730 O O . TRP A 1 96 ? -17.620 -3.430 24.577 1.00 84.19 96 TRP A O 1
ATOM 740 N N . SER A 1 97 ? -15.656 -3.276 25.652 1.00 83.62 97 SER A N 1
ATOM 741 C CA . SER A 1 97 ? -16.196 -2.992 26.990 1.00 83.62 97 SER A CA 1
ATOM 742 C C . SER A 1 97 ? -16.648 -1.543 27.200 1.00 83.62 97 SER A C 1
ATOM 744 O O . SER A 1 97 ? -17.226 -1.229 28.242 1.00 83.62 97 SER A O 1
ATOM 746 N N . LEU A 1 98 ? -16.377 -0.651 26.240 1.00 80.06 98 LEU A N 1
ATOM 747 C CA . LEU A 1 98 ? -16.718 0.762 26.362 1.00 80.06 98 LEU A CA 1
ATOM 748 C C . LEU A 1 98 ? -18.233 0.950 26.565 1.00 80.06 98 LEU A C 1
ATOM 750 O O . LEU A 1 98 ? -19.032 0.256 25.931 1.00 80.06 98 LEU A O 1
ATOM 754 N N . PRO A 1 99 ? -18.649 1.899 27.427 1.00 70.94 99 PRO A N 1
ATOM 755 C CA . PRO A 1 99 ? -20.056 2.086 27.746 1.00 70.94 99 PRO A CA 1
ATOM 756 C C . PRO A 1 99 ? -20.870 2.341 26.472 1.00 70.94 99 PRO A C 1
ATOM 758 O O . PRO A 1 99 ? -20.613 3.307 25.753 1.00 70.94 99 PRO A O 1
ATOM 761 N N . ALA A 1 100 ? -21.891 1.514 26.221 1.00 65.25 100 ALA A N 1
ATOM 762 C CA . ALA A 1 100 ? -22.763 1.578 25.039 1.00 65.25 100 ALA A CA 1
ATOM 763 C C . ALA A 1 100 ? -23.734 2.781 25.040 1.00 65.25 100 ALA A C 1
ATOM 765 O O . ALA A 1 100 ? -24.812 2.736 24.447 1.00 65.25 100 ALA A O 1
ATOM 766 N N . LEU A 1 101 ? -23.375 3.866 25.727 1.00 67.75 101 LEU A N 1
ATOM 767 C CA . LEU A 1 101 ? -24.132 5.108 25.728 1.00 67.75 101 LEU A CA 1
ATOM 768 C C . LEU A 1 101 ? -23.976 5.774 24.352 1.00 67.75 101 LEU A C 1
ATOM 770 O O . LEU A 1 101 ? -22.848 6.083 23.962 1.00 67.75 101 LEU A O 1
ATOM 774 N N . PRO A 1 102 ? -25.071 6.046 23.621 1.00 66.94 102 PRO A N 1
ATOM 775 C CA . PRO A 1 102 ? -25.007 6.520 22.237 1.00 66.94 102 PRO A CA 1
ATOM 776 C C . PRO A 1 102 ? -24.236 7.838 22.086 1.00 66.94 102 PRO A C 1
ATOM 778 O O . PRO A 1 102 ? -23.484 7.988 21.130 1.00 66.94 102 PRO A O 1
ATOM 781 N N . ALA A 1 103 ? -24.324 8.748 23.062 1.00 66.56 103 ALA A N 1
ATOM 782 C CA . ALA A 1 103 ? -23.572 10.007 23.055 1.00 66.56 103 ALA A CA 1
ATOM 783 C C . ALA A 1 103 ? -22.050 9.806 23.187 1.00 66.56 103 ALA A C 1
ATOM 785 O O . ALA A 1 103 ? -21.265 10.494 22.537 1.00 66.56 103 ALA A O 1
ATOM 786 N N . ILE A 1 104 ? -21.630 8.839 24.009 1.00 65.88 104 ILE A N 1
ATOM 787 C CA . ILE A 1 104 ? -20.218 8.490 24.183 1.00 65.88 104 ILE A CA 1
ATOM 788 C C . ILE A 1 104 ? -19.737 7.756 22.932 1.00 65.88 104 ILE A C 1
ATOM 790 O O . ILE A 1 104 ? -18.717 8.126 22.370 1.00 65.88 104 ILE A O 1
ATOM 794 N N . LEU A 1 105 ? -20.504 6.793 22.420 1.00 69.06 105 LEU A N 1
ATOM 795 C CA . LEU A 1 105 ? -20.162 6.057 21.204 1.00 69.06 105 LEU A CA 1
ATOM 796 C C . LEU A 1 105 ? -20.016 6.982 19.985 1.00 69.06 105 LEU A C 1
ATOM 798 O O . LEU A 1 105 ? -19.074 6.833 19.210 1.00 69.06 105 LEU A O 1
ATOM 802 N N . GLU A 1 106 ? -20.902 7.968 19.838 1.00 73.00 106 GLU A N 1
ATOM 803 C CA . GLU A 1 106 ? -20.836 8.942 18.751 1.00 73.00 106 GLU A CA 1
ATOM 804 C C . GLU A 1 106 ? -19.605 9.849 18.893 1.00 73.00 106 GLU A C 1
ATOM 806 O O . GLU A 1 106 ? -18.847 10.011 17.934 1.00 73.00 106 GLU A O 1
ATOM 811 N N . ALA A 1 107 ? -19.346 10.380 20.092 1.00 69.38 107 ALA A N 1
ATOM 812 C CA . ALA A 1 107 ? -18.148 11.172 20.366 1.00 69.38 107 ALA A CA 1
ATOM 813 C C . ALA A 1 107 ? -16.868 10.359 20.114 1.00 69.38 107 ALA A C 1
ATOM 815 O O . ALA A 1 107 ? -15.946 10.836 19.456 1.00 69.38 107 ALA A O 1
ATOM 816 N N . LEU A 1 108 ? -16.821 9.101 20.547 1.00 69.06 108 LEU A N 1
ATOM 817 C CA . LEU A 1 108 ? -15.685 8.209 20.333 1.00 69.06 108 LEU A CA 1
ATOM 818 C C . LEU A 1 108 ? -15.512 7.843 18.849 1.00 69.06 108 LEU A C 1
ATOM 820 O O . LEU A 1 108 ? -14.388 7.810 18.357 1.00 69.06 108 LEU A O 1
ATOM 824 N N . SER A 1 109 ? -16.605 7.658 18.103 1.00 73.38 109 SER A N 1
ATOM 825 C CA . SER A 1 109 ? -16.569 7.389 16.658 1.00 73.38 109 SER A CA 1
ATOM 826 C C . SER A 1 109 ? -16.081 8.574 15.818 1.00 73.38 109 SER A C 1
ATOM 828 O O . SER A 1 109 ? -15.656 8.384 14.683 1.00 73.38 109 SER A O 1
ATOM 830 N N . LYS A 1 110 ? -16.120 9.797 16.363 1.00 80.50 110 LYS A N 1
ATOM 831 C CA . LYS A 1 110 ? -15.610 11.009 15.703 1.00 80.50 110 LYS A CA 1
ATOM 832 C C . LYS A 1 110 ? -14.101 11.194 15.881 1.00 80.50 110 LYS A C 1
ATOM 834 O O . LYS A 1 110 ? -13.496 11.910 15.087 1.00 80.50 110 LYS A O 1
ATOM 839 N N . ASN A 1 111 ? -13.499 10.564 16.890 1.00 86.50 111 ASN A N 1
ATOM 840 C CA . ASN A 1 111 ? -12.088 10.745 17.222 1.00 86.50 111 ASN A CA 1
ATOM 841 C C . ASN A 1 111 ? -11.174 9.882 16.341 1.00 86.50 111 ASN A C 1
ATOM 843 O O . ASN A 1 111 ? -11.243 8.653 16.361 1.00 86.50 111 ASN A O 1
ATOM 847 N N . GLU A 1 112 ? -10.250 10.529 15.628 1.00 89.25 112 GLU A N 1
ATOM 848 C CA . GLU A 1 112 ? -9.321 9.878 14.690 1.00 89.25 112 GLU A CA 1
ATOM 849 C C . GLU A 1 112 ? -8.451 8.803 15.361 1.00 89.25 112 GLU A C 1
ATOM 851 O O . GLU A 1 112 ? -8.264 7.720 14.804 1.00 89.25 112 GLU A O 1
ATOM 856 N N . PHE A 1 113 ? -7.994 9.055 16.593 1.00 88.25 113 PHE A N 1
ATOM 857 C CA . PHE A 1 113 ? -7.197 8.112 17.386 1.00 88.25 113 PHE A CA 1
ATOM 858 C C . PHE A 1 113 ? -7.924 6.793 17.655 1.00 88.25 113 PHE A C 1
ATOM 860 O O . PHE A 1 113 ? -7.317 5.726 17.588 1.00 88.25 113 PHE A O 1
ATOM 867 N N . LEU A 1 114 ? -9.226 6.850 17.931 1.00 87.38 114 LEU A N 1
ATOM 868 C CA . LEU A 1 114 ? -10.015 5.666 18.265 1.00 87.38 114 LEU A CA 1
ATOM 869 C C . LEU A 1 114 ? -10.377 4.871 17.019 1.00 87.38 114 LEU A C 1
ATOM 871 O O . LEU A 1 114 ? -10.337 3.643 17.042 1.00 87.38 114 LEU A O 1
ATOM 875 N N . ILE A 1 115 ? -10.655 5.556 15.908 1.00 89.06 115 ILE A N 1
ATOM 876 C CA . ILE A 1 115 ? -10.819 4.900 14.608 1.00 89.06 115 ILE A CA 1
ATOM 877 C C . ILE A 1 115 ? -9.520 4.183 14.221 1.00 89.06 115 ILE A C 1
ATOM 879 O O . ILE A 1 115 ? -9.558 3.031 13.796 1.00 89.06 115 ILE A O 1
ATOM 883 N N . ARG A 1 116 ? -8.363 4.824 14.426 1.00 91.19 116 ARG A N 1
ATOM 884 C CA . ARG A 1 116 ? -7.050 4.206 14.205 1.00 91.19 116 ARG A CA 1
ATOM 885 C C . ARG A 1 116 ? -6.827 2.994 15.113 1.00 91.19 116 ARG A C 1
ATOM 887 O O . ARG A 1 116 ? -6.411 1.954 14.617 1.00 91.19 116 ARG A O 1
ATOM 894 N N . ALA A 1 117 ? -7.141 3.092 16.405 1.00 91.44 117 ALA A N 1
ATOM 895 C CA . ALA A 1 117 ? -7.041 1.967 17.337 1.00 91.44 117 ALA A CA 1
ATOM 896 C C . ALA A 1 117 ? -7.934 0.789 16.903 1.00 91.44 117 ALA A C 1
ATOM 898 O O . ALA A 1 117 ? -7.485 -0.355 16.860 1.00 91.44 117 ALA A O 1
ATOM 899 N N . ARG A 1 118 ? -9.173 1.069 16.477 1.00 90.19 118 ARG A N 1
ATOM 900 C CA . ARG A 1 118 ? -10.076 0.064 15.894 1.00 90.19 118 ARG A CA 1
ATOM 901 C C . ARG A 1 118 ? -9.513 -0.557 14.618 1.00 90.19 118 ARG A C 1
ATOM 903 O O . ARG A 1 118 ? -9.593 -1.769 14.456 1.00 90.19 118 ARG A O 1
ATOM 910 N N . ALA A 1 119 ? -8.915 0.244 13.738 1.00 92.81 119 ALA A N 1
ATOM 911 C CA . ALA A 1 119 ? -8.262 -0.244 12.527 1.00 92.81 119 ALA A CA 1
ATOM 912 C C . ALA A 1 119 ? -7.108 -1.211 12.854 1.00 92.81 119 ALA A C 1
ATOM 914 O O . ALA A 1 119 ? -6.987 -2.264 12.230 1.00 92.81 119 ALA A O 1
ATOM 915 N N . VAL A 1 120 ? -6.299 -0.907 13.876 1.00 93.12 120 VAL A N 1
ATOM 916 C CA . VAL A 1 120 ? -5.226 -1.797 14.353 1.00 93.12 120 VAL A CA 1
ATOM 917 C C . VAL A 1 120 ? -5.788 -3.127 14.867 1.00 93.12 120 VAL A C 1
ATOM 919 O O . VAL A 1 120 ? -5.262 -4.188 14.526 1.00 93.12 120 VAL A O 1
ATOM 922 N N . VAL A 1 121 ? -6.872 -3.091 15.646 1.00 93.19 121 VAL A N 1
ATOM 923 C CA . VAL A 1 121 ? -7.538 -4.304 16.146 1.00 93.19 121 VAL A CA 1
ATOM 924 C C . VAL A 1 121 ? -8.110 -5.135 14.995 1.00 93.19 121 VAL A C 1
ATOM 926 O O . VAL A 1 121 ? -7.839 -6.333 14.919 1.00 93.19 121 VAL A O 1
ATOM 929 N N . ALA A 1 122 ? -8.823 -4.507 14.056 1.00 92.75 122 ALA A N 1
ATOM 930 C CA . ALA A 1 122 ? -9.383 -5.182 12.885 1.00 92.75 122 ALA A CA 1
ATOM 931 C C . ALA A 1 122 ? -8.294 -5.862 12.036 1.00 92.75 122 ALA A C 1
ATOM 933 O O . ALA A 1 122 ? -8.474 -6.993 11.582 1.00 92.75 122 ALA A O 1
ATOM 934 N N . PHE A 1 123 ? -7.133 -5.213 11.881 1.00 94.62 123 PHE A N 1
ATOM 935 C CA . PHE A 1 123 ? -5.974 -5.791 11.200 1.00 94.62 123 PHE A CA 1
ATOM 936 C C . PHE A 1 123 ? -5.456 -7.057 11.895 1.00 94.62 123 PHE A C 1
ATOM 938 O O . PHE A 1 123 ? -5.208 -8.061 11.227 1.00 94.62 123 PHE A O 1
ATOM 945 N N . LYS A 1 124 ? -5.327 -7.047 13.229 1.00 92.25 124 LYS A N 1
ATOM 946 C CA . LYS A 1 124 ? -4.872 -8.221 13.995 1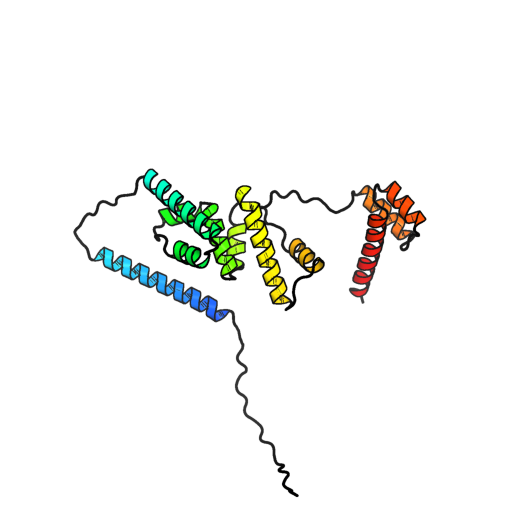.00 92.25 124 LYS A CA 1
ATOM 947 C C . LYS A 1 124 ? -5.866 -9.377 13.974 1.00 92.25 124 LYS A C 1
ATOM 949 O O . LYS A 1 124 ? -5.446 -10.526 13.920 1.00 92.25 124 LYS A O 1
ATOM 954 N N . GLN A 1 125 ? -7.160 -9.078 13.950 1.00 90.00 125 GLN A N 1
ATOM 955 C CA . GLN A 1 125 ? -8.223 -10.080 13.834 1.00 90.00 125 GLN A CA 1
ATOM 956 C C . GLN A 1 125 ? -8.355 -10.663 12.414 1.00 90.00 125 GLN A C 1
ATOM 958 O O . GLN A 1 125 ? -9.161 -11.563 12.197 1.00 90.00 125 GLN A O 1
ATOM 963 N N . GLY A 1 126 ? -7.600 -10.147 11.435 1.00 91.12 126 GLY A N 1
ATOM 964 C CA . GLY A 1 126 ? -7.711 -10.546 10.029 1.00 91.12 126 GLY A CA 1
ATOM 965 C C . GLY A 1 126 ? -8.982 -10.038 9.340 1.00 91.12 126 GLY A C 1
ATOM 966 O O . GLY A 1 126 ? -9.281 -10.442 8.218 1.00 91.12 126 GLY A O 1
ATOM 967 N N . ASN A 1 127 ? -9.737 -9.135 9.975 1.00 93.19 127 ASN A N 1
ATOM 968 C CA . ASN A 1 127 ? -10.923 -8.522 9.385 1.00 93.19 127 ASN A CA 1
ATOM 969 C C . ASN A 1 127 ? -10.529 -7.321 8.511 1.00 93.19 127 ASN A C 1
ATOM 971 O O . ASN A 1 127 ? -10.772 -6.157 8.843 1.00 93.19 127 ASN A O 1
ATOM 975 N N . TYR A 1 128 ? -9.912 -7.605 7.364 1.00 93.94 128 TYR A N 1
ATOM 976 C CA . TYR A 1 128 ? -9.433 -6.563 6.454 1.00 93.94 128 TYR A CA 1
ATOM 977 C C . TYR A 1 128 ? -10.567 -5.732 5.843 1.00 93.94 128 TYR A C 1
ATOM 979 O O . TYR A 1 128 ? -10.392 -4.547 5.574 1.00 93.94 128 TYR A O 1
ATOM 987 N N . ARG A 1 129 ? -11.767 -6.307 5.701 1.00 93.44 129 ARG A N 1
ATOM 988 C CA . ARG A 1 129 ? -12.934 -5.583 5.184 1.00 93.44 129 ARG A CA 1
ATOM 989 C C . ARG A 1 129 ? -13.333 -4.413 6.085 1.00 93.44 129 ARG A C 1
ATOM 991 O O . ARG A 1 129 ? -13.624 -3.334 5.575 1.00 93.44 129 ARG A O 1
ATOM 998 N N . GLU A 1 130 ? -13.351 -4.619 7.402 1.00 92.00 130 GLU A N 1
ATOM 999 C CA . GLU A 1 130 ? -13.619 -3.535 8.353 1.00 92.00 130 GLU A CA 1
ATOM 1000 C C . GLU A 1 130 ? -12.489 -2.502 8.339 1.00 92.00 130 GLU A C 1
ATOM 1002 O O . GLU A 1 130 ? -12.765 -1.306 8.300 1.00 92.00 130 GLU A O 1
ATOM 1007 N N . LEU A 1 131 ? -11.228 -2.946 8.286 1.00 93.75 131 LEU A N 1
ATOM 1008 C CA . LEU A 1 131 ? -10.070 -2.056 8.175 1.00 93.75 131 LEU A CA 1
ATOM 1009 C C . LEU A 1 131 ? -10.198 -1.091 6.984 1.00 93.75 131 LEU A C 1
ATOM 1011 O O . LEU A 1 131 ? -10.025 0.116 7.156 1.00 93.75 131 LEU A O 1
ATOM 1015 N N . TYR A 1 132 ? -10.526 -1.603 5.795 1.00 94.31 132 TYR A N 1
ATOM 1016 C CA . TYR A 1 132 ? -10.688 -0.772 4.599 1.00 94.31 132 TYR A CA 1
ATOM 1017 C C . TYR A 1 132 ? -11.843 0.215 4.751 1.00 94.31 132 TYR A C 1
ATOM 1019 O O . TYR A 1 132 ? -11.660 1.405 4.503 1.00 94.31 132 TYR A O 1
ATOM 1027 N N . ALA A 1 133 ? -12.989 -0.243 5.263 1.00 93.00 133 ALA A N 1
ATOM 1028 C CA . ALA A 1 133 ? -14.138 0.622 5.508 1.00 93.00 133 ALA A CA 1
ATOM 1029 C C . ALA A 1 133 ? -13.812 1.761 6.492 1.00 93.00 133 ALA A C 1
ATOM 1031 O O . ALA A 1 133 ? -14.198 2.906 6.260 1.00 93.00 133 ALA A O 1
ATOM 1032 N N . LEU A 1 134 ? -13.064 1.478 7.565 1.00 91.19 134 LEU A N 1
ATOM 1033 C CA . LEU A 1 134 ? -12.646 2.492 8.537 1.00 91.19 134 LEU A CA 1
ATOM 1034 C C . LEU A 1 134 ? -11.708 3.529 7.905 1.00 91.19 134 LEU A C 1
ATOM 1036 O O . LEU A 1 134 ? -11.915 4.727 8.101 1.00 91.19 134 LEU A O 1
ATOM 1040 N N . ILE A 1 135 ? -10.719 3.090 7.121 1.00 92.50 135 ILE A N 1
ATOM 1041 C CA . ILE A 1 135 ? -9.747 3.976 6.463 1.00 92.50 135 ILE A CA 1
ATOM 1042 C C . ILE A 1 135 ? -10.411 4.846 5.386 1.00 92.50 135 ILE A C 1
ATOM 1044 O O . ILE A 1 135 ? -10.058 6.015 5.236 1.00 92.50 135 ILE A O 1
ATOM 1048 N N . GLU A 1 136 ? -11.367 4.306 4.635 1.00 91.50 136 GLU A N 1
ATOM 1049 C CA . GLU A 1 136 ? -12.057 5.027 3.558 1.00 91.50 136 GLU A CA 1
ATOM 1050 C C . GLU A 1 136 ? -13.148 5.978 4.070 1.00 91.50 136 GLU A C 1
ATOM 1052 O O . GLU A 1 136 ? -13.492 6.942 3.388 1.00 91.50 136 GLU A O 1
ATOM 1057 N N . SER A 1 137 ? -13.675 5.749 5.276 1.00 87.38 137 SER A N 1
ATOM 1058 C CA . SER A 1 137 ? -14.815 6.508 5.806 1.00 87.38 137 SER A CA 1
ATOM 1059 C C . SER A 1 137 ? -14.538 7.990 6.082 1.00 87.38 137 SER A C 1
ATOM 1061 O O . SER A 1 137 ? -15.449 8.814 5.983 1.00 87.38 137 SER A O 1
ATOM 1063 N N . ARG A 1 138 ? -13.307 8.353 6.464 1.00 84.31 138 ARG A N 1
ATOM 1064 C CA . ARG A 1 138 ? -12.984 9.680 7.012 1.00 84.31 138 ARG A CA 1
ATOM 1065 C C . ARG A 1 138 ? -11.575 10.114 6.632 1.00 84.31 138 ARG A C 1
ATOM 1067 O O . ARG A 1 138 ? -10.668 9.296 6.594 1.00 84.31 138 ARG A O 1
ATOM 1074 N N . ARG A 1 139 ? -11.375 11.418 6.404 1.00 87.50 139 ARG A N 1
ATOM 1075 C CA . ARG A 1 139 ? -10.032 12.000 6.242 1.00 87.50 139 ARG A CA 1
ATOM 1076 C C . ARG A 1 139 ? -9.312 12.050 7.585 1.00 87.50 139 ARG A C 1
ATOM 1078 O O . ARG A 1 139 ? -9.897 12.505 8.563 1.00 87.50 139 ARG A O 1
ATOM 1085 N N . PHE A 1 140 ? -8.061 11.612 7.602 1.00 88.56 140 PHE A N 1
ATOM 1086 C CA . PHE A 1 140 ? -7.222 11.616 8.795 1.00 88.56 140 PHE A CA 1
ATOM 1087 C C . PHE A 1 140 ? -6.224 12.768 8.759 1.00 88.56 140 PHE A C 1
ATOM 1089 O O . PHE A 1 140 ? -5.788 13.193 7.686 1.00 88.56 140 PHE A O 1
ATOM 1096 N N . SER A 1 141 ? -5.801 13.211 9.937 1.00 89.50 141 SER A N 1
ATOM 1097 C CA . SER A 1 141 ? -4.652 14.096 10.095 1.00 89.50 141 SER A CA 1
ATOM 1098 C C . SER A 1 141 ? -3.348 13.395 9.696 1.00 89.50 141 SER A C 1
ATOM 1100 O O . SER A 1 141 ? -3.207 12.178 9.848 1.00 89.50 141 SER A O 1
ATOM 1102 N N . ASN A 1 142 ? -2.359 14.172 9.241 1.00 87.62 142 ASN A N 1
ATOM 1103 C CA . ASN A 1 142 ? -1.070 13.662 8.747 1.00 87.62 142 ASN A CA 1
ATOM 1104 C C . ASN A 1 142 ? -0.339 12.766 9.774 1.00 87.62 142 ASN A C 1
ATOM 1106 O O . ASN A 1 142 ? 0.267 11.762 9.410 1.00 87.62 142 ASN A O 1
ATOM 1110 N N . ILE A 1 143 ? -0.516 13.049 11.071 1.00 89.44 143 ILE A N 1
ATOM 1111 C CA . ILE A 1 143 ? 0.032 12.266 12.195 1.00 89.44 143 ILE A CA 1
ATOM 1112 C C . ILE A 1 143 ? -0.331 10.773 12.087 1.00 89.44 143 ILE A C 1
ATOM 1114 O O . ILE A 1 143 ? 0.462 9.902 12.443 1.00 89.44 143 ILE A O 1
ATOM 1118 N N . HIS A 1 144 ? -1.518 10.452 11.569 1.00 90.50 144 HIS A N 1
ATOM 1119 C CA . HIS A 1 144 ? -1.999 9.076 11.455 1.00 90.50 144 HIS A CA 1
ATOM 1120 C C . HIS A 1 144 ? -1.678 8.423 10.107 1.00 90.50 144 HIS A C 1
ATOM 1122 O O . HIS A 1 144 ? -1.750 7.196 10.001 1.00 90.50 144 HIS A O 1
ATOM 1128 N N . HIS A 1 145 ? -1.309 9.204 9.084 1.00 92.12 145 HIS A N 1
ATOM 1129 C CA . HIS A 1 145 ? -1.134 8.711 7.714 1.00 92.12 145 HIS A CA 1
ATOM 1130 C C . HIS A 1 145 ? -0.098 7.598 7.638 1.00 92.12 145 HIS A C 1
ATOM 1132 O O . HIS A 1 145 ? -0.403 6.541 7.099 1.00 92.12 145 HIS A O 1
ATOM 1138 N N . ALA A 1 146 ? 1.084 7.781 8.232 1.00 92.50 146 ALA A N 1
ATOM 1139 C CA . ALA A 1 146 ? 2.160 6.789 8.162 1.00 92.50 146 ALA A CA 1
ATOM 1140 C C . ALA A 1 146 ? 1.723 5.410 8.692 1.00 92.50 146 ALA A C 1
ATOM 1142 O O . ALA A 1 146 ? 1.965 4.382 8.057 1.00 92.50 146 ALA A O 1
ATOM 1143 N N . LYS A 1 147 ? 1.016 5.387 9.830 1.00 92.25 147 LYS A N 1
ATOM 1144 C CA . LYS A 1 147 ? 0.523 4.149 10.448 1.00 92.25 147 LYS A CA 1
ATOM 1145 C C . LYS A 1 147 ? -0.587 3.504 9.616 1.00 92.25 147 LYS A C 1
ATOM 1147 O O . LYS A 1 147 ? -0.549 2.300 9.380 1.00 92.25 147 LYS A O 1
ATOM 1152 N N . LEU A 1 148 ? -1.558 4.289 9.149 1.00 93.62 148 LEU A N 1
ATOM 1153 C CA . LEU A 1 148 ? -2.684 3.778 8.360 1.00 93.62 148 LEU A CA 1
ATOM 1154 C C . LEU A 1 148 ? -2.246 3.297 6.970 1.00 93.62 148 LEU A C 1
ATOM 1156 O O . LEU A 1 148 ? -2.734 2.276 6.495 1.00 93.62 148 LEU A O 1
ATOM 1160 N N . GLN A 1 149 ? -1.286 3.979 6.344 1.00 94.69 149 GLN A N 1
ATOM 1161 C CA . GLN A 1 149 ? -0.671 3.549 5.088 1.00 94.69 149 GLN A CA 1
ATOM 1162 C C . GLN A 1 149 ? 0.073 2.220 5.258 1.00 94.69 149 GLN A C 1
ATOM 1164 O O . GLN A 1 149 ? -0.040 1.349 4.395 1.00 94.69 149 GLN A O 1
ATOM 1169 N N . ALA A 1 150 ? 0.800 2.036 6.366 1.00 94.94 150 ALA A N 1
ATOM 1170 C CA . ALA A 1 150 ? 1.446 0.761 6.673 1.00 94.94 150 ALA A CA 1
ATOM 1171 C C . ALA A 1 150 ? 0.412 -0.367 6.810 1.00 94.94 150 ALA A C 1
ATOM 1173 O O . ALA A 1 150 ? 0.525 -1.371 6.109 1.00 94.94 150 ALA A O 1
ATOM 1174 N N . LEU A 1 151 ? -0.646 -0.162 7.606 1.00 95.00 151 LEU A N 1
ATOM 1175 C CA . LEU A 1 151 ? -1.729 -1.141 7.773 1.00 95.00 151 LEU A CA 1
ATOM 1176 C C . LEU A 1 151 ? -2.421 -1.480 6.448 1.00 95.00 151 LEU A C 1
ATOM 1178 O O . LEU A 1 151 ? -2.662 -2.650 6.162 1.00 95.00 151 LEU A O 1
ATOM 1182 N N . TRP A 1 152 ? -2.705 -0.475 5.616 1.00 95.62 152 TRP A N 1
ATOM 1183 C CA . TRP A 1 152 ? -3.309 -0.662 4.295 1.00 95.62 152 TRP A CA 1
ATOM 1184 C C . TRP A 1 152 ? -2.457 -1.569 3.400 1.00 95.62 152 TRP A C 1
ATOM 1186 O O . TRP A 1 152 ? -2.958 -2.514 2.786 1.00 95.62 152 TRP A O 1
ATOM 1196 N N . LEU A 1 153 ? -1.149 -1.296 3.336 1.00 95.81 153 LEU A N 1
ATOM 1197 C CA . LEU A 1 153 ? -0.220 -2.088 2.536 1.00 95.81 153 LEU A CA 1
ATOM 1198 C C . LEU A 1 153 ? -0.055 -3.501 3.082 1.00 95.81 153 LEU A C 1
ATOM 1200 O O . LEU A 1 153 ? -0.104 -4.450 2.305 1.00 95.81 153 LEU A O 1
ATOM 1204 N N . GLU A 1 154 ? 0.151 -3.640 4.388 1.00 95.44 154 GLU A N 1
ATOM 1205 C CA . GLU A 1 154 ? 0.339 -4.936 5.033 1.00 95.44 154 GLU A CA 1
ATOM 1206 C C . GLU A 1 154 ? -0.894 -5.822 4.885 1.00 95.44 154 GLU A C 1
ATOM 1208 O O . GLU A 1 154 ? -0.746 -6.994 4.548 1.00 95.44 154 GLU A O 1
ATOM 1213 N N . ALA A 1 155 ? -2.098 -5.264 5.033 1.00 95.88 155 ALA A N 1
ATOM 1214 C CA . ALA A 1 155 ? -3.341 -6.004 4.847 1.00 95.88 155 ALA A CA 1
ATOM 1215 C C . ALA A 1 155 ? -3.444 -6.558 3.422 1.00 95.88 155 ALA A C 1
ATOM 1217 O O . ALA A 1 155 ? -3.608 -7.760 3.229 1.00 95.88 155 ALA A O 1
ATOM 1218 N N . HIS A 1 156 ? -3.242 -5.710 2.409 1.00 96.19 156 HIS A N 1
ATOM 1219 C CA . HIS A 1 156 ? -3.292 -6.162 1.018 1.00 96.19 156 HIS A CA 1
ATOM 1220 C C . HIS A 1 156 ? -2.131 -7.082 0.624 1.00 96.19 156 HIS A C 1
ATOM 1222 O O . HIS A 1 156 ? -2.291 -7.921 -0.267 1.00 96.19 156 HIS A O 1
ATOM 1228 N N . TYR A 1 157 ? -0.954 -6.947 1.241 1.00 95.44 157 TYR A N 1
ATOM 1229 C CA . TYR A 1 157 ? 0.117 -7.924 1.058 1.00 95.44 157 TYR A CA 1
ATOM 1230 C C . TYR A 1 157 ? -0.276 -9.269 1.660 1.00 95.44 157 TYR A C 1
ATOM 1232 O O . TYR A 1 157 ? -0.148 -10.264 0.955 1.00 95.44 157 TYR A O 1
ATOM 1240 N N . GLY A 1 158 ? -0.815 -9.295 2.880 1.00 94.19 158 GLY A N 1
ATOM 1241 C CA . GLY A 1 158 ? -1.289 -10.514 3.535 1.00 94.19 158 GLY A CA 1
ATOM 1242 C C . GLY A 1 158 ? -2.362 -11.234 2.719 1.00 94.19 158 GLY A C 1
ATOM 1243 O O . GLY A 1 158 ? -2.227 -12.425 2.442 1.00 94.19 158 GLY A O 1
ATOM 1244 N N . GLU A 1 159 ? -3.371 -10.510 2.224 1.00 94.12 159 GLU A N 1
ATOM 1245 C CA . GLU A 1 159 ? -4.393 -11.077 1.331 1.00 94.12 159 GLU A CA 1
ATOM 1246 C C . GLU A 1 159 ? -3.788 -11.645 0.038 1.00 94.12 159 GLU A C 1
ATOM 1248 O O . GLU A 1 159 ? -4.162 -12.728 -0.417 1.00 94.12 159 GLU A O 1
ATOM 1253 N N . ALA A 1 160 ? -2.829 -10.936 -0.566 1.00 94.25 160 ALA A N 1
ATOM 1254 C CA . ALA A 1 160 ? -2.173 -11.383 -1.792 1.00 94.25 160 ALA A CA 1
ATOM 1255 C C . ALA A 1 160 ? -1.233 -12.582 -1.569 1.00 94.25 160 ALA A C 1
ATOM 1257 O O . ALA A 1 160 ? -1.091 -13.412 -2.471 1.00 94.25 160 ALA A O 1
ATOM 1258 N N . GLU A 1 161 ? -0.588 -12.671 -0.404 1.00 94.31 161 GLU A N 1
ATOM 1259 C CA . GLU A 1 161 ? 0.258 -13.800 -0.001 1.00 94.31 161 GLU A CA 1
ATOM 1260 C C . GLU A 1 161 ? -0.604 -15.037 0.240 1.00 94.31 161 GLU A C 1
ATOM 1262 O O . GLU A 1 161 ? -0.307 -16.096 -0.318 1.00 94.31 161 GLU A O 1
ATOM 1267 N N . ALA A 1 162 ? -1.724 -14.882 0.952 1.00 91.94 162 ALA A N 1
ATOM 1268 C CA . ALA A 1 162 ? -2.702 -15.942 1.175 1.00 91.94 162 ALA A CA 1
ATOM 1269 C C . ALA A 1 162 ? -3.297 -16.459 -0.145 1.00 91.94 162 ALA A C 1
ATOM 1271 O O . ALA A 1 162 ? -3.322 -17.664 -0.383 1.00 91.94 162 ALA A O 1
ATOM 1272 N N . ALA A 1 163 ? -3.690 -15.561 -1.055 1.00 91.44 163 ALA A N 1
ATOM 1273 C CA . ALA A 1 163 ? -4.254 -15.940 -2.352 1.00 91.44 163 ALA A CA 1
ATOM 1274 C C . ALA A 1 163 ? -3.257 -16.667 -3.273 1.00 91.44 163 ALA A C 1
ATOM 1276 O O . ALA A 1 163 ? -3.668 -17.383 -4.186 1.00 91.44 163 ALA A O 1
ATOM 1277 N N . ARG A 1 164 ? -1.946 -16.463 -3.084 1.00 90.88 164 ARG A N 1
ATOM 1278 C CA . ARG A 1 164 ? -0.899 -17.096 -3.904 1.00 90.88 164 ARG A CA 1
ATOM 1279 C C . ARG A 1 164 ? -0.213 -18.284 -3.239 1.00 90.88 164 ARG A C 1
ATOM 1281 O O . ARG A 1 164 ? 0.494 -19.002 -3.942 1.00 90.88 164 ARG A O 1
ATOM 1288 N N . GLY A 1 165 ? -0.354 -18.452 -1.926 1.00 91.44 165 GLY A N 1
ATOM 1289 C CA . GLY A 1 165 ? 0.320 -19.496 -1.152 1.00 91.44 165 GLY A CA 1
ATOM 1290 C C . GLY A 1 165 ? 1.850 -19.376 -1.124 1.00 91.44 165 GLY A C 1
ATOM 1291 O O . GLY A 1 165 ? 2.534 -20.364 -0.878 1.00 91.44 165 GLY A O 1
ATOM 1292 N N . ARG A 1 166 ? 2.413 -18.196 -1.423 1.00 92.75 166 ARG A N 1
ATOM 1293 C CA . ARG A 1 166 ? 3.867 -17.948 -1.425 1.00 92.75 166 ARG A CA 1
ATOM 1294 C C . ARG A 1 166 ? 4.187 -16.510 -1.006 1.00 92.75 166 ARG A C 1
ATOM 1296 O O . ARG A 1 166 ? 3.391 -15.620 -1.319 1.00 92.75 166 ARG A O 1
ATOM 1303 N N . PRO A 1 167 ? 5.359 -16.254 -0.391 1.00 91.38 167 PRO A N 1
ATOM 1304 C CA . PRO A 1 167 ? 5.747 -14.907 0.013 1.00 91.38 167 PRO A CA 1
ATOM 1305 C C . PRO A 1 167 ? 5.863 -13.962 -1.190 1.00 91.38 167 PRO A C 1
ATOM 1307 O O . PRO A 1 167 ? 6.298 -14.347 -2.287 1.00 91.38 167 PRO A O 1
ATOM 1310 N N . LEU A 1 168 ? 5.466 -12.704 -0.988 1.00 93.00 168 LEU A N 1
ATOM 1311 C CA . LEU A 1 168 ? 5.380 -11.718 -2.058 1.00 93.00 168 LEU A CA 1
ATOM 1312 C C . LEU A 1 168 ? 6.755 -11.123 -2.396 1.00 93.00 168 LEU A C 1
ATOM 1314 O O . LEU A 1 168 ? 7.383 -10.424 -1.599 1.00 93.00 168 LEU A O 1
ATOM 1318 N N . GLY A 1 169 ? 7.197 -11.323 -3.640 1.00 94.69 169 GLY A N 1
ATOM 1319 C CA . GLY A 1 169 ? 8.407 -10.686 -4.164 1.00 94.69 169 GLY A CA 1
ATOM 1320 C C . GLY A 1 169 ? 8.219 -9.187 -4.466 1.00 94.69 169 GLY A C 1
ATOM 1321 O O . GLY A 1 169 ? 7.084 -8.711 -4.577 1.00 94.69 169 GLY A O 1
ATOM 1322 N N . PRO A 1 170 ? 9.306 -8.423 -4.700 1.00 94.69 170 PRO A N 1
ATOM 1323 C CA . PRO A 1 170 ? 9.237 -6.976 -4.949 1.00 94.69 170 PRO A CA 1
ATOM 1324 C C . PRO A 1 170 ? 8.296 -6.572 -6.094 1.00 94.69 170 PRO A C 1
ATOM 1326 O O . PRO A 1 170 ? 7.576 -5.576 -5.997 1.00 94.69 170 PRO A O 1
ATOM 1329 N N . VAL A 1 171 ? 8.264 -7.366 -7.170 1.00 92.00 171 VAL A N 1
ATOM 1330 C CA . VAL A 1 171 ? 7.395 -7.121 -8.333 1.00 92.00 171 VAL A CA 1
ATOM 1331 C C . VAL A 1 171 ? 5.924 -7.344 -7.984 1.00 92.00 171 VAL A C 1
ATOM 1333 O O . VAL A 1 171 ? 5.062 -6.591 -8.432 1.00 92.00 171 VAL A O 1
ATOM 1336 N N . ASP A 1 172 ? 5.624 -8.357 -7.174 1.00 93.44 172 ASP A N 1
ATOM 1337 C CA . ASP A 1 172 ? 4.257 -8.636 -6.747 1.00 93.44 172 ASP A CA 1
ATOM 1338 C C . ASP A 1 172 ? 3.768 -7.566 -5.760 1.00 93.44 172 ASP A C 1
ATOM 1340 O O . ASP A 1 172 ? 2.680 -7.029 -5.955 1.00 93.44 172 ASP A O 1
ATOM 1344 N N . LYS A 1 173 ? 4.614 -7.119 -4.819 1.00 94.69 173 LYS A N 1
ATOM 1345 C CA . LYS A 1 173 ? 4.313 -5.962 -3.953 1.00 94.69 173 LYS A CA 1
ATOM 1346 C C . LYS A 1 173 ? 4.037 -4.692 -4.764 1.00 94.69 173 LYS A C 1
ATOM 1348 O O . LYS A 1 173 ? 3.097 -3.960 -4.468 1.00 94.69 173 LYS A O 1
ATOM 1353 N N . TYR A 1 174 ? 4.804 -4.442 -5.830 1.00 93.38 174 TYR A N 1
ATOM 1354 C CA . TYR A 1 174 ? 4.521 -3.336 -6.753 1.00 93.38 174 TYR A CA 1
ATOM 1355 C C . TYR A 1 174 ? 3.149 -3.476 -7.431 1.00 93.38 174 TYR A C 1
ATOM 1357 O O . TYR A 1 174 ? 2.410 -2.495 -7.520 1.00 93.38 174 TYR A O 1
ATOM 1365 N N . ARG A 1 175 ? 2.784 -4.682 -7.888 1.00 93.88 175 ARG A N 1
ATOM 1366 C CA . ARG A 1 175 ? 1.467 -4.940 -8.496 1.00 93.88 175 ARG A CA 1
ATOM 1367 C C . ARG A 1 175 ? 0.331 -4.686 -7.510 1.00 93.88 175 ARG A C 1
ATOM 1369 O O . ARG A 1 175 ? -0.650 -4.068 -7.908 1.00 93.88 175 ARG A O 1
ATOM 1376 N N . VAL A 1 176 ? 0.485 -5.105 -6.254 1.00 94.62 176 VAL A N 1
ATOM 1377 C CA . VAL A 1 176 ? -0.501 -4.852 -5.192 1.00 94.62 176 VAL A CA 1
ATOM 1378 C C . VAL A 1 176 ? -0.682 -3.353 -4.973 1.00 94.62 176 VAL A C 1
ATOM 1380 O O . VAL A 1 176 ? -1.795 -2.867 -5.124 1.00 94.62 176 VAL A O 1
ATOM 1383 N N . ARG A 1 177 ? 0.405 -2.594 -4.761 1.00 94.19 177 ARG A N 1
ATOM 1384 C CA . ARG A 1 177 ? 0.344 -1.125 -4.597 1.00 94.19 177 ARG A CA 1
ATOM 1385 C C . ARG A 1 177 ? -0.310 -0.411 -5.776 1.00 94.19 177 ARG A C 1
ATOM 1387 O O . ARG A 1 177 ? -0.981 0.596 -5.604 1.00 94.19 177 ARG A O 1
ATOM 1394 N N . LYS A 1 178 ? -0.087 -0.917 -6.991 1.00 91.00 178 LYS A N 1
ATOM 1395 C CA . LYS A 1 178 ? -0.690 -0.352 -8.199 1.00 91.00 178 LYS A CA 1
ATOM 1396 C C . LYS A 1 178 ? -2.185 -0.663 -8.304 1.00 91.00 178 LYS A C 1
ATOM 1398 O O . LYS A 1 178 ? -2.927 0.161 -8.823 1.00 91.00 178 LYS A O 1
ATOM 1403 N N . LYS A 1 179 ? -2.604 -1.855 -7.875 1.00 92.75 179 LYS A N 1
ATOM 1404 C CA . LYS A 1 179 ? -4.007 -2.284 -7.890 1.00 92.75 179 LYS A CA 1
ATOM 1405 C C . LYS A 1 179 ? -4.815 -1.622 -6.769 1.00 92.75 179 LYS A C 1
ATOM 1407 O O . LYS A 1 179 ? -5.967 -1.278 -6.993 1.00 92.75 179 LYS A O 1
ATOM 1412 N N . HIS A 1 180 ? -4.188 -1.427 -5.613 1.00 92.00 180 HIS A N 1
ATOM 1413 C CA . HIS A 1 180 ? -4.781 -0.872 -4.401 1.00 92.00 180 HIS A CA 1
ATOM 1414 C C . HIS A 1 180 ? -4.017 0.396 -3.986 1.00 92.00 180 HIS A C 1
ATOM 1416 O O . HIS A 1 180 ? -3.209 0.348 -3.051 1.00 92.00 180 HIS A O 1
ATOM 1422 N N . PRO A 1 181 ? -4.191 1.516 -4.718 1.00 91.44 181 PRO A N 1
ATOM 1423 C CA . PRO A 1 181 ? -3.586 2.786 -4.336 1.00 91.44 181 PRO A CA 1
ATOM 1424 C C . PRO A 1 181 ? -4.136 3.253 -2.985 1.00 91.44 181 PRO A C 1
ATOM 1426 O O . PRO A 1 181 ? -5.209 2.827 -2.564 1.00 91.44 181 PRO A O 1
ATOM 1429 N N . PHE A 1 182 ? -3.408 4.144 -2.314 1.00 90.81 182 PHE A N 1
ATOM 1430 C CA . PHE A 1 182 ? -3.904 4.728 -1.074 1.00 90.81 182 PHE A CA 1
ATOM 1431 C C . PHE A 1 182 ? -5.185 5.533 -1.320 1.00 90.81 182 PHE A C 1
ATOM 1433 O O . PHE A 1 182 ? -5.237 6.299 -2.290 1.00 90.81 182 PHE A O 1
ATOM 1440 N N . PRO A 1 183 ? -6.196 5.403 -0.448 1.00 90.81 183 PRO A N 1
ATOM 1441 C CA . PRO A 1 183 ? -7.376 6.242 -0.521 1.00 90.81 183 PRO A CA 1
ATOM 1442 C C . PRO A 1 183 ? -7.020 7.691 -0.169 1.00 90.81 183 PRO A C 1
ATOM 1444 O O . PRO A 1 183 ? -6.111 7.962 0.621 1.00 90.81 183 PRO A O 1
ATOM 1447 N N . SER A 1 184 ? -7.774 8.642 -0.728 1.00 87.12 184 SER A N 1
ATOM 1448 C CA . SER A 1 184 ? -7.564 10.087 -0.531 1.00 87.12 184 SER A CA 1
ATOM 1449 C C . SER A 1 184 ? -7.738 10.555 0.919 1.00 87.12 184 SER A C 1
ATOM 1451 O O . SER A 1 184 ? -7.517 11.720 1.233 1.00 87.12 184 SER A O 1
ATOM 1453 N N . THR A 1 185 ? -8.203 9.673 1.799 1.00 87.88 185 THR A N 1
ATOM 1454 C CA . THR A 1 185 ? -8.375 9.906 3.233 1.00 87.88 185 THR A CA 1
ATOM 1455 C C . THR A 1 185 ? -7.066 9.881 4.014 1.00 87.88 185 THR A C 1
ATOM 1457 O O . THR A 1 185 ? -6.965 10.560 5.035 1.00 87.88 185 THR A O 1
ATOM 1460 N N . ILE A 1 186 ? -6.077 9.124 3.532 1.00 88.19 186 ILE A N 1
ATOM 1461 C CA . ILE A 1 186 ? -4.757 8.946 4.160 1.00 88.19 186 ILE A CA 1
ATOM 1462 C C . ILE A 1 186 ? -3.613 9.357 3.226 1.00 88.19 186 ILE A C 1
ATOM 1464 O O . ILE A 1 186 ? -2.459 9.015 3.476 1.00 88.19 186 ILE A O 1
ATOM 1468 N N . TRP A 1 187 ? -3.935 10.008 2.106 1.00 85.56 187 TRP A N 1
ATOM 1469 C CA . TRP A 1 187 ? -2.981 10.404 1.078 1.00 85.56 187 TRP A CA 1
ATOM 1470 C C . TRP A 1 187 ? -3.470 11.656 0.340 1.00 85.56 187 TRP A C 1
ATOM 1472 O O . TRP A 1 187 ? -4.580 11.677 -0.191 1.00 85.56 187 TRP A O 1
ATOM 1482 N N . ASP A 1 188 ? -2.616 12.676 0.244 1.00 74.88 188 ASP A N 1
ATOM 1483 C CA . ASP A 1 188 ? -2.965 13.988 -0.329 1.00 74.88 188 ASP A CA 1
ATOM 1484 C C . ASP A 1 188 ? -2.970 14.023 -1.866 1.00 74.88 188 ASP A C 1
ATOM 1486 O O . ASP A 1 188 ? -3.266 15.039 -2.487 1.00 74.88 188 ASP A O 1
ATOM 1490 N N . GLY A 1 189 ? -2.698 12.891 -2.512 1.00 66.75 189 GLY A N 1
ATOM 1491 C CA . GLY A 1 189 ? -2.947 12.726 -3.944 1.00 66.75 189 GLY A CA 1
ATOM 1492 C C . GLY A 1 189 ? -1.829 13.221 -4.856 1.00 66.75 189 GLY A C 1
ATOM 1493 O O . GLY A 1 189 ? -1.998 13.139 -6.070 1.00 66.75 189 GLY A O 1
ATOM 1494 N N . GLU A 1 190 ? -0.673 13.647 -4.329 1.00 63.38 190 GLU A N 1
ATOM 1495 C CA . GLU A 1 190 ? 0.498 13.965 -5.159 1.00 63.38 190 GLU A CA 1
ATOM 1496 C C . GLU A 1 190 ? 1.070 12.699 -5.813 1.00 63.38 190 GLU A C 1
ATOM 1498 O O . GLU A 1 190 ? 2.034 12.068 -5.367 1.00 63.38 190 GLU A O 1
ATOM 1503 N N . GLN A 1 191 ? 0.447 12.288 -6.911 1.00 60.19 191 GLN A N 1
ATOM 1504 C CA . GLN A 1 191 ? 0.924 11.185 -7.711 1.00 60.19 191 GLN A CA 1
ATOM 1505 C C . GLN A 1 191 ? 2.030 11.698 -8.628 1.00 60.19 191 GLN A C 1
ATOM 1507 O O . GLN A 1 191 ? 1.783 12.361 -9.635 1.00 60.19 191 GLN A O 1
ATOM 1512 N N . LYS A 1 192 ? 3.280 11.349 -8.313 1.00 57.56 192 LYS A N 1
ATOM 1513 C CA . LYS A 1 192 ? 4.386 11.544 -9.254 1.00 57.56 192 LYS A CA 1
ATOM 1514 C C . LYS A 1 192 ? 4.096 10.720 -10.507 1.00 57.56 192 LYS A C 1
ATOM 1516 O O . LYS A 1 192 ? 4.168 9.489 -10.488 1.00 57.56 192 LYS A O 1
ATOM 1521 N N . SER A 1 193 ? 3.748 11.394 -11.602 1.00 59.06 193 SER A N 1
ATOM 1522 C CA . SER A 1 193 ? 3.590 10.735 -12.894 1.00 59.06 193 SER A CA 1
ATOM 1523 C C . SER A 1 193 ? 4.936 10.151 -13.305 1.00 59.06 193 SER A C 1
ATOM 1525 O O . SER A 1 193 ? 5.866 10.863 -13.669 1.00 59.06 193 SER A O 1
ATOM 1527 N N . HIS A 1 194 ? 5.046 8.825 -13.243 1.00 60.78 194 HIS A N 1
ATOM 1528 C CA . HIS A 1 194 ? 6.224 8.099 -13.718 1.00 60.78 194 HIS A CA 1
ATOM 1529 C C . HIS A 1 194 ? 6.225 7.970 -15.259 1.00 60.78 194 HIS A C 1
ATOM 1531 O O . HIS A 1 194 ? 7.055 7.280 -15.856 1.00 60.78 194 HIS A O 1
ATOM 1537 N N . CYS A 1 195 ? 5.271 8.599 -15.949 1.00 74.00 195 CYS A N 1
ATOM 1538 C CA . CYS A 1 195 ? 5.336 8.716 -17.395 1.00 74.00 195 CYS A CA 1
ATOM 1539 C C . CYS A 1 195 ? 6.292 9.849 -17.761 1.00 74.00 195 CYS A C 1
ATOM 1541 O O . CYS A 1 195 ? 6.188 10.952 -17.231 1.00 74.00 195 CYS A O 1
ATOM 1543 N N . PHE A 1 196 ? 7.191 9.592 -18.711 1.00 82.31 196 PHE A N 1
ATOM 1544 C CA . PHE A 1 196 ? 7.982 10.667 -19.300 1.00 82.31 196 PHE A CA 1
ATOM 1545 C C . PHE A 1 196 ? 7.068 11.737 -19.911 1.00 82.31 196 PHE A C 1
ATOM 1547 O O . PHE A 1 196 ? 5.939 11.439 -20.319 1.00 82.31 196 PHE A O 1
ATOM 1554 N N . LYS A 1 197 ? 7.585 12.966 -20.018 1.00 84.88 197 LYS A N 1
ATOM 1555 C CA . LYS A 1 197 ? 6.903 14.073 -20.699 1.00 84.88 197 LYS A CA 1
ATOM 1556 C C . LYS A 1 197 ? 6.487 13.659 -22.114 1.00 84.88 197 LYS A C 1
ATOM 1558 O O . LYS A 1 197 ? 7.151 12.844 -22.755 1.00 84.88 197 LYS A O 1
ATOM 1563 N N . GLU A 1 198 ? 5.394 14.234 -22.608 1.00 87.50 198 GLU A N 1
ATOM 1564 C CA . GLU A 1 198 ? 4.834 13.948 -23.936 1.00 87.50 198 GLU A CA 1
ATOM 1565 C C . GLU A 1 198 ? 5.889 13.970 -25.044 1.00 87.50 198 GLU A C 1
ATOM 1567 O O . GLU A 1 198 ? 6.052 12.976 -25.750 1.00 87.50 198 GLU A O 1
ATOM 1572 N N . ARG A 1 199 ? 6.676 15.050 -25.107 1.00 89.88 199 ARG A N 1
ATOM 1573 C CA . ARG A 1 199 ? 7.767 15.223 -26.072 1.00 89.88 199 ARG A CA 1
ATOM 1574 C C . ARG A 1 199 ? 8.742 14.043 -26.059 1.00 89.88 199 ARG A C 1
ATOM 1576 O O . ARG A 1 199 ? 8.952 13.416 -27.090 1.00 89.88 199 ARG A O 1
ATOM 1583 N N . THR A 1 200 ? 9.247 13.674 -24.882 1.00 90.88 200 THR A N 1
ATOM 1584 C CA . THR A 1 200 ? 10.136 12.518 -24.698 1.00 90.88 200 THR A CA 1
ATOM 1585 C C . THR A 1 200 ? 9.486 11.211 -25.162 1.00 90.88 200 THR A C 1
ATOM 1587 O O . THR A 1 200 ? 10.123 10.402 -25.834 1.00 90.88 200 THR A O 1
ATOM 1590 N N . ARG A 1 201 ? 8.204 10.987 -24.834 1.00 91.44 201 ARG A N 1
ATOM 1591 C CA . ARG A 1 201 ? 7.475 9.780 -25.264 1.00 91.44 201 ARG A CA 1
ATOM 1592 C C . ARG A 1 201 ? 7.351 9.708 -26.785 1.00 91.44 201 ARG A C 1
ATOM 1594 O O . ARG A 1 201 ? 7.485 8.615 -27.329 1.00 91.44 201 ARG A O 1
ATOM 1601 N N . ASN A 1 202 ? 7.098 10.831 -27.452 1.00 92.62 202 ASN A N 1
ATOM 1602 C CA . ASN A 1 202 ? 6.943 10.882 -28.905 1.00 92.62 202 ASN A CA 1
ATOM 1603 C C . ASN A 1 202 ? 8.270 10.602 -29.613 1.00 92.62 202 ASN A C 1
ATOM 1605 O O . ASN A 1 202 ? 8.315 9.699 -30.443 1.00 92.62 202 ASN A O 1
ATOM 1609 N N . THR A 1 203 ? 9.370 11.222 -29.174 1.00 92.88 203 THR A N 1
ATOM 1610 C CA . THR A 1 203 ? 10.715 10.934 -29.702 1.00 92.88 203 THR A CA 1
ATOM 1611 C C . THR A 1 203 ? 11.080 9.448 -29.586 1.00 92.88 203 THR A C 1
ATOM 1613 O O . THR A 1 203 ? 11.578 8.846 -30.538 1.00 92.88 203 THR A O 1
ATOM 1616 N N . LEU A 1 204 ? 10.789 8.812 -28.442 1.00 94.19 204 LEU A N 1
ATOM 1617 C CA . LEU A 1 204 ? 11.044 7.377 -28.252 1.00 94.19 204 LEU A CA 1
ATOM 1618 C C . LEU A 1 204 ? 10.154 6.498 -29.147 1.00 94.19 204 LEU A C 1
ATOM 1620 O O . LEU A 1 204 ? 10.629 5.497 -29.682 1.00 94.19 204 LEU A O 1
ATOM 1624 N N . ARG A 1 205 ? 8.878 6.863 -29.336 1.00 93.62 205 ARG A N 1
ATOM 1625 C CA . ARG A 1 205 ? 7.946 6.151 -30.231 1.00 93.62 205 ARG A CA 1
ATOM 1626 C C . ARG A 1 205 ? 8.376 6.241 -31.691 1.00 93.62 205 ARG A C 1
ATOM 1628 O O . ARG A 1 205 ? 8.415 5.213 -32.355 1.00 93.62 205 ARG A O 1
ATOM 1635 N N . GLU A 1 206 ? 8.728 7.430 -32.167 1.00 95.12 206 GLU A N 1
ATOM 1636 C CA . GLU A 1 206 ? 9.215 7.641 -33.534 1.00 95.12 206 GLU A CA 1
ATOM 1637 C C . GLU A 1 206 ? 10.492 6.845 -33.798 1.00 95.12 206 GLU A C 1
ATOM 1639 O O . GLU A 1 206 ? 10.602 6.159 -34.812 1.00 95.12 206 GLU A O 1
ATOM 1644 N N . SER A 1 207 ? 11.443 6.867 -32.857 1.00 94.25 207 SER A N 1
ATOM 1645 C CA . SER A 1 207 ? 12.657 6.061 -32.989 1.00 94.25 207 SER A CA 1
ATOM 1646 C C . SER A 1 207 ? 12.369 4.560 -32.979 1.00 94.25 207 SER A C 1
ATOM 1648 O O . SER A 1 207 ? 13.071 3.824 -33.662 1.00 94.25 207 SER A O 1
ATOM 1650 N N . TYR A 1 208 ? 11.367 4.100 -32.225 1.00 95.44 208 TYR A N 1
ATOM 1651 C CA . TYR A 1 208 ? 10.991 2.685 -32.163 1.00 95.44 208 TYR A CA 1
ATOM 1652 C C . TYR A 1 208 ? 10.402 2.164 -33.473 1.00 95.44 208 TYR A C 1
ATOM 1654 O O . TYR A 1 20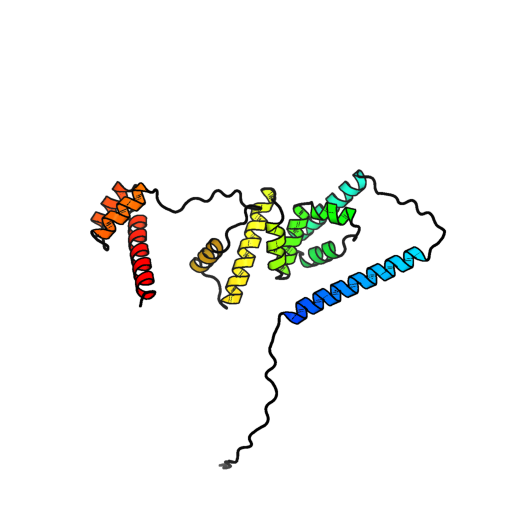8 ? 10.651 1.018 -33.830 1.00 95.44 208 TYR A O 1
ATOM 1662 N N . LEU A 1 209 ? 9.641 2.998 -34.189 1.00 94.06 209 LEU A N 1
ATOM 1663 C CA . LEU A 1 209 ? 9.117 2.647 -35.512 1.00 94.06 209 LEU A CA 1
ATOM 1664 C C . LEU A 1 209 ? 10.238 2.472 -36.543 1.00 94.06 209 LEU A C 1
ATOM 1666 O O . LEU A 1 209 ? 10.107 1.646 -37.439 1.00 94.06 209 LEU A O 1
ATOM 1670 N N . LYS A 1 210 ? 11.332 3.232 -36.404 1.00 94.00 210 LYS A N 1
ATOM 1671 C CA . LYS A 1 210 ? 12.514 3.116 -37.269 1.00 94.00 210 LYS A CA 1
ATOM 1672 C C . LYS A 1 210 ? 13.351 1.885 -36.927 1.00 94.00 210 LYS A C 1
ATOM 1674 O O . LYS A 1 210 ? 13.709 1.126 -37.816 1.00 94.00 210 LYS A O 1
ATOM 1679 N N . ASP A 1 211 ? 13.668 1.706 -35.646 1.00 92.25 211 ASP A N 1
ATOM 1680 C CA . ASP A 1 211 ? 14.483 0.590 -35.163 1.00 92.25 211 ASP A CA 1
ATOM 1681 C C . ASP A 1 211 ? 14.045 0.148 -33.749 1.00 92.25 211 ASP A C 1
ATOM 1683 O O . ASP A 1 211 ? 14.313 0.843 -32.759 1.00 92.25 211 ASP A O 1
ATOM 1687 N N . PRO A 1 212 ? 13.398 -1.026 -33.611 1.00 93.44 212 PRO A N 1
ATOM 1688 C CA . PRO A 1 212 ? 13.006 -1.576 -32.314 1.00 93.44 212 PRO A CA 1
ATOM 1689 C C . PRO A 1 212 ? 14.177 -2.049 -31.432 1.00 93.44 212 PRO A C 1
ATOM 1691 O O . PRO A 1 212 ? 13.962 -2.317 -30.238 1.00 93.44 212 PRO A O 1
ATOM 1694 N N . TYR A 1 213 ? 15.394 -2.182 -31.973 1.00 95.19 213 TYR A N 1
ATOM 1695 C CA . TYR A 1 213 ? 16.584 -2.719 -31.300 1.00 95.19 213 TYR A CA 1
ATOM 1696 C C . TYR A 1 213 ? 17.801 -1.780 -31.425 1.00 95.19 213 TYR A C 1
ATOM 1698 O O . TYR A 1 213 ? 18.845 -2.183 -31.936 1.00 95.19 213 TYR A O 1
ATOM 1706 N N . PRO A 1 214 ? 17.740 -0.565 -30.846 1.00 92.56 214 PRO A N 1
ATOM 1707 C CA . PRO A 1 214 ? 18.811 0.413 -30.988 1.00 92.56 214 PRO A CA 1
ATOM 1708 C C . PRO A 1 214 ? 20.132 -0.082 -30.386 1.00 92.56 214 PRO A C 1
ATOM 1710 O O . PRO A 1 214 ? 20.179 -0.612 -29.263 1.00 92.56 214 PRO A O 1
ATOM 1713 N N . ASN A 1 215 ? 21.225 0.156 -31.110 1.00 93.94 215 ASN A N 1
ATOM 1714 C CA . ASN A 1 215 ? 22.587 -0.120 -30.653 1.00 93.94 215 ASN A CA 1
ATOM 1715 C C . ASN A 1 215 ? 23.014 0.822 -29.490 1.00 93.94 215 ASN A C 1
ATOM 1717 O O . ASN A 1 215 ? 22.336 1.817 -29.211 1.00 93.94 215 ASN A O 1
ATOM 1721 N N . PRO A 1 216 ? 24.116 0.535 -28.764 1.00 93.94 216 PRO A N 1
ATOM 1722 C CA . PRO A 1 216 ? 24.547 1.350 -27.622 1.00 93.94 216 PRO A CA 1
ATOM 1723 C C . PRO A 1 216 ? 24.804 2.829 -27.942 1.00 93.94 216 PRO A C 1
ATOM 1725 O O . PRO A 1 216 ? 24.519 3.679 -27.101 1.00 93.94 216 PRO A O 1
ATOM 1728 N N . SER A 1 217 ? 25.297 3.141 -29.145 1.00 93.75 217 SER A N 1
ATOM 1729 C CA . SER A 1 217 ? 25.530 4.523 -29.581 1.00 93.75 217 SER A CA 1
ATOM 1730 C C . SER A 1 217 ? 24.207 5.272 -29.754 1.00 93.75 217 SER A C 1
ATOM 1732 O O . SER A 1 217 ? 23.987 6.312 -29.139 1.00 93.75 217 SER A O 1
ATOM 1734 N N . ARG A 1 218 ? 23.256 4.660 -30.469 1.00 92.00 218 ARG A N 1
ATOM 1735 C CA . ARG A 1 218 ? 21.915 5.209 -30.687 1.00 92.00 218 ARG A CA 1
ATOM 1736 C C . ARG A 1 218 ? 21.144 5.399 -29.381 1.00 92.00 218 ARG A C 1
ATOM 1738 O O . ARG A 1 218 ? 20.391 6.355 -29.238 1.00 92.00 218 ARG A O 1
ATOM 1745 N N . LYS A 1 219 ? 21.342 4.514 -28.397 1.00 94.44 219 LYS A N 1
ATOM 1746 C CA . LYS A 1 219 ? 20.772 4.684 -27.049 1.00 94.44 219 LYS A CA 1
ATOM 1747 C C . LYS A 1 219 ? 21.323 5.913 -26.326 1.00 94.44 219 LYS A C 1
ATOM 1749 O O . LYS A 1 219 ? 20.552 6.547 -25.613 1.00 94.44 219 LYS A O 1
ATOM 1754 N N . ARG A 1 220 ? 22.617 6.228 -26.478 1.00 94.69 220 ARG A N 1
ATOM 1755 C CA . ARG A 1 220 ? 23.225 7.437 -25.894 1.00 94.69 220 ARG A CA 1
ATOM 1756 C C . ARG A 1 220 ? 22.682 8.701 -26.556 1.00 94.69 220 ARG A C 1
ATOM 1758 O O . ARG A 1 220 ? 22.216 9.581 -25.848 1.00 94.69 220 ARG A O 1
ATOM 1765 N N . GLU A 1 221 ? 22.599 8.720 -27.882 1.00 95.06 221 GLU A N 1
ATOM 1766 C CA . GLU A 1 221 ? 22.007 9.842 -28.626 1.00 95.06 221 GLU A CA 1
ATOM 1767 C C . GLU A 1 221 ? 20.544 10.099 -28.214 1.00 95.06 221 GLU A C 1
ATOM 1769 O O . GLU A 1 221 ? 20.139 11.229 -27.952 1.00 95.06 221 GLU A O 1
ATOM 1774 N N . LEU A 1 222 ? 19.739 9.037 -28.076 1.00 93.94 222 LEU A N 1
ATOM 1775 C CA . LEU A 1 222 ? 18.362 9.157 -27.591 1.00 93.94 222 LEU A CA 1
ATOM 1776 C C . LEU A 1 222 ? 18.296 9.636 -26.138 1.00 93.94 222 LEU A C 1
ATOM 1778 O O . LEU A 1 222 ? 17.390 10.389 -25.794 1.00 93.94 222 LEU A O 1
ATOM 1782 N N . ALA A 1 223 ? 19.217 9.190 -25.284 1.00 95.31 223 ALA A N 1
ATOM 1783 C CA . ALA A 1 223 ? 19.306 9.622 -23.893 1.00 95.31 223 ALA A CA 1
ATOM 1784 C C . ALA A 1 223 ? 19.587 11.132 -23.801 1.00 95.31 223 ALA A C 1
ATOM 1786 O O . ALA A 1 223 ? 18.858 11.840 -23.107 1.00 95.31 223 ALA A O 1
ATOM 1787 N N . GLU A 1 224 ? 20.543 11.629 -24.589 1.00 94.12 224 GLU A N 1
ATOM 1788 C CA . GLU A 1 224 ? 20.865 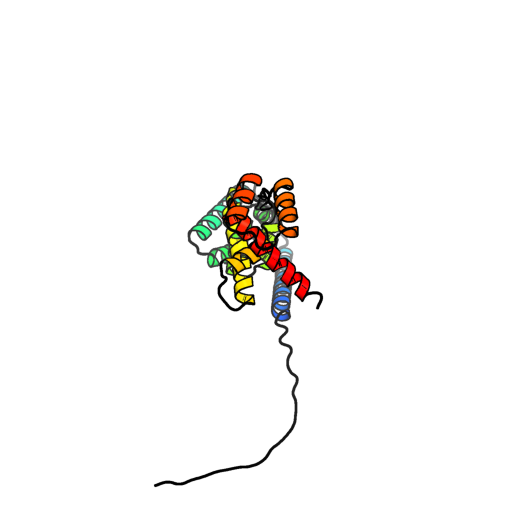13.056 -24.718 1.00 94.12 224 GLU A CA 1
ATOM 1789 C C . GLU A 1 224 ? 19.667 13.859 -25.247 1.00 94.12 224 GLU A C 1
ATOM 1791 O O . GLU A 1 224 ? 19.239 14.824 -24.615 1.00 94.12 224 GLU A O 1
ATOM 1796 N N . ALA A 1 225 ? 19.039 13.410 -26.339 1.00 92.56 225 ALA A N 1
ATOM 1797 C CA . ALA A 1 225 ? 17.899 14.097 -26.949 1.00 92.56 225 ALA A CA 1
ATOM 1798 C C . ALA A 1 225 ? 16.640 14.128 -26.061 1.00 92.56 225 ALA A C 1
ATOM 1800 O O . ALA A 1 225 ? 15.788 15.006 -26.208 1.00 92.56 225 ALA A O 1
ATOM 1801 N N . THR A 1 226 ? 16.487 13.157 -25.157 1.00 92.06 226 THR A N 1
ATOM 1802 C CA . THR A 1 226 ? 15.299 13.025 -24.300 1.00 92.06 226 THR A CA 1
ATOM 1803 C C . THR A 1 226 ? 15.513 13.452 -22.851 1.00 92.06 226 THR A C 1
ATOM 1805 O O . THR A 1 226 ? 14.547 13.420 -22.081 1.00 92.06 226 THR A O 1
ATOM 1808 N N . ALA A 1 227 ? 16.736 13.864 -22.493 1.00 92.62 227 ALA A N 1
ATOM 1809 C CA . ALA A 1 227 ? 17.174 14.110 -21.118 1.00 92.62 227 ALA A CA 1
ATOM 1810 C C . ALA A 1 227 ? 16.891 12.916 -20.179 1.00 92.62 227 ALA A C 1
ATOM 1812 O O . ALA A 1 227 ? 16.481 13.082 -19.030 1.00 92.62 227 ALA A O 1
ATOM 1813 N N . LEU A 1 228 ? 17.074 11.696 -20.692 1.00 91.94 228 LEU A N 1
ATOM 1814 C CA . LEU A 1 228 ? 16.957 10.445 -19.942 1.00 91.94 228 LEU A CA 1
ATOM 1815 C C . LEU A 1 228 ? 18.330 9.799 -19.782 1.00 91.94 228 LEU A C 1
ATOM 1817 O O . LEU A 1 228 ? 19.274 10.125 -20.491 1.00 91.94 228 LEU A O 1
ATOM 1821 N N . THR A 1 229 ? 18.447 8.818 -18.893 1.00 92.94 229 THR A N 1
ATOM 1822 C CA . THR A 1 229 ? 19.650 7.984 -18.837 1.00 92.94 229 THR A CA 1
ATOM 1823 C C . THR A 1 229 ? 19.613 6.898 -19.922 1.00 92.94 229 THR A C 1
ATOM 1825 O O . THR A 1 229 ? 18.533 6.387 -20.253 1.00 92.94 229 THR A O 1
ATOM 1828 N N . PRO A 1 230 ? 20.770 6.445 -20.443 1.00 93.31 230 PRO A N 1
ATOM 1829 C CA . PRO A 1 230 ? 20.823 5.336 -21.403 1.00 93.31 230 PRO A CA 1
ATOM 1830 C C . PRO A 1 230 ? 20.110 4.067 -20.905 1.00 93.31 230 PRO A C 1
ATOM 1832 O O . PRO A 1 230 ? 19.488 3.340 -21.684 1.00 93.31 230 PRO A O 1
ATOM 1835 N N . THR A 1 231 ? 20.129 3.829 -19.590 1.00 94.06 231 THR A N 1
ATOM 1836 C CA . THR A 1 231 ? 19.401 2.736 -18.931 1.00 94.06 231 THR A CA 1
ATOM 1837 C C . THR A 1 231 ? 17.884 2.921 -19.003 1.00 94.06 231 THR A C 1
ATOM 1839 O O . THR A 1 231 ? 17.168 1.967 -19.309 1.00 94.06 231 THR A O 1
ATOM 1842 N N . GLN A 1 232 ? 17.368 4.132 -18.762 1.00 93.06 232 GLN A N 1
ATOM 1843 C CA . GLN A 1 232 ? 15.937 4.439 -18.887 1.00 93.06 232 GLN A CA 1
ATOM 1844 C C . GLN A 1 232 ? 15.442 4.234 -20.321 1.00 93.06 232 GLN A C 1
ATOM 1846 O O . GLN A 1 232 ? 14.400 3.605 -20.518 1.00 93.06 232 GLN A O 1
ATOM 1851 N N . VAL A 1 233 ? 16.216 4.683 -21.314 1.00 94.12 233 VAL A N 1
ATOM 1852 C CA . VAL A 1 233 ? 15.932 4.439 -22.736 1.00 94.12 233 VAL A CA 1
ATOM 1853 C C . VAL A 1 233 ? 15.938 2.935 -23.023 1.00 94.12 233 VAL A C 1
ATOM 1855 O O . VAL A 1 233 ? 14.962 2.398 -23.545 1.00 94.12 233 VAL A O 1
ATOM 1858 N N . GLY A 1 234 ? 16.977 2.208 -22.598 1.00 94.56 234 GLY A N 1
ATOM 1859 C CA . GLY A 1 234 ? 17.058 0.754 -22.764 1.00 94.56 234 GLY A CA 1
ATOM 1860 C C . GLY A 1 234 ? 15.858 0.005 -22.168 1.00 94.56 234 GLY A C 1
ATOM 1861 O O . GLY A 1 234 ? 15.276 -0.868 -22.822 1.00 94.56 234 GLY A O 1
ATOM 1862 N N . ASN A 1 235 ? 15.437 0.389 -20.962 1.00 94.69 235 ASN A N 1
ATOM 1863 C CA . ASN A 1 235 ? 14.266 -0.169 -20.290 1.00 94.69 235 ASN A CA 1
ATOM 1864 C C . ASN A 1 235 ? 12.963 0.160 -21.023 1.00 94.69 235 ASN A C 1
ATOM 1866 O O . ASN A 1 235 ? 12.091 -0.702 -21.127 1.00 94.69 235 ASN A O 1
ATOM 1870 N N . TRP A 1 236 ? 12.829 1.370 -21.568 1.00 94.62 236 TRP A N 1
ATOM 1871 C CA . TRP A 1 236 ? 11.656 1.757 -22.346 1.00 94.62 236 TRP A CA 1
ATOM 1872 C C . TRP A 1 236 ? 11.488 0.869 -23.586 1.00 94.62 236 TRP A C 1
ATOM 1874 O O . TRP A 1 236 ? 10.419 0.284 -23.770 1.00 94.62 236 TRP A O 1
ATOM 1884 N N . PHE A 1 237 ? 12.555 0.671 -24.371 1.00 95.94 237 PHE A N 1
ATOM 1885 C CA . PHE A 1 237 ? 12.526 -0.182 -25.569 1.00 95.94 237 PHE A CA 1
ATOM 1886 C C . PHE A 1 237 ? 12.230 -1.647 -25.215 1.00 95.94 237 PHE A C 1
ATOM 1888 O O . PHE A 1 237 ? 11.396 -2.291 -25.854 1.00 95.94 237 PHE A O 1
ATOM 1895 N N . LYS A 1 238 ? 12.856 -2.173 -24.151 1.00 94.88 238 LYS A N 1
ATOM 1896 C CA . LYS A 1 238 ? 12.571 -3.523 -23.635 1.00 94.88 238 LYS A CA 1
ATOM 1897 C C . LYS A 1 238 ? 11.094 -3.681 -23.260 1.00 94.88 238 LYS A C 1
ATOM 1899 O O . LYS A 1 238 ? 10.456 -4.646 -23.682 1.00 94.88 238 LYS A O 1
ATOM 1904 N N . ASN A 1 239 ? 10.552 -2.732 -22.499 1.00 94.38 239 ASN A N 1
ATOM 1905 C CA . ASN A 1 239 ? 9.164 -2.758 -22.043 1.00 94.38 239 ASN A CA 1
ATOM 1906 C C . ASN A 1 239 ? 8.173 -2.608 -23.206 1.00 94.38 239 ASN A C 1
ATOM 1908 O O . ASN A 1 239 ? 7.129 -3.258 -23.194 1.00 94.38 239 ASN A O 1
ATOM 1912 N N . ARG A 1 240 ? 8.489 -1.793 -24.222 1.00 94.62 240 ARG A N 1
ATOM 1913 C CA . ARG A 1 240 ? 7.650 -1.641 -25.418 1.00 94.62 240 ARG A CA 1
ATOM 1914 C C . ARG A 1 240 ? 7.530 -2.959 -26.184 1.00 94.62 240 ARG A C 1
ATOM 1916 O O . ARG A 1 240 ? 6.413 -3.428 -26.370 1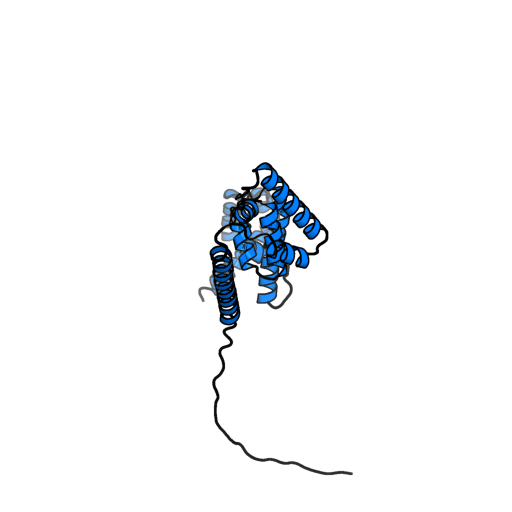.00 94.62 240 ARG A O 1
ATOM 1923 N N . ARG A 1 241 ? 8.654 -3.628 -26.473 1.00 96.19 241 ARG A N 1
ATOM 1924 C CA . ARG A 1 241 ? 8.651 -4.949 -27.133 1.00 96.19 241 ARG A CA 1
ATOM 1925 C C . ARG A 1 241 ? 7.891 -6.013 -26.338 1.00 96.19 241 ARG A C 1
ATOM 1927 O O . ARG A 1 241 ? 7.241 -6.871 -26.925 1.00 96.19 241 ARG A O 1
ATOM 1934 N N . GLN A 1 242 ? 7.975 -5.988 -25.004 1.00 93.25 242 GLN A N 1
ATOM 1935 C CA . GLN A 1 242 ? 7.200 -6.903 -24.155 1.00 93.25 242 GLN A CA 1
ATOM 1936 C C . GLN A 1 242 ? 5.688 -6.682 -24.297 1.00 93.25 242 GLN A C 1
ATOM 1938 O O . GLN A 1 242 ? 4.946 -7.657 -24.391 1.00 93.25 242 GLN A O 1
ATOM 1943 N N . ARG A 1 243 ? 5.235 -5.422 -24.340 1.00 92.25 243 ARG A N 1
ATOM 1944 C CA . ARG A 1 243 ? 3.817 -5.085 -24.546 1.00 92.25 243 ARG A CA 1
ATOM 1945 C C . ARG A 1 243 ? 3.329 -5.509 -25.925 1.00 92.25 243 ARG A C 1
ATOM 1947 O O . ARG A 1 243 ? 2.238 -6.054 -26.018 1.00 92.25 243 ARG A O 1
ATOM 1954 N N . ASP A 1 244 ? 4.144 -5.314 -26.957 1.00 92.38 244 ASP A N 1
ATOM 1955 C CA . ASP A 1 244 ? 3.779 -5.672 -28.330 1.00 92.38 244 ASP A CA 1
ATOM 1956 C C . ASP A 1 244 ? 3.626 -7.195 -28.483 1.00 92.38 244 ASP A C 1
ATOM 1958 O O . ASP A 1 244 ? 2.638 -7.657 -29.046 1.00 92.38 244 ASP A O 1
ATOM 1962 N N . ARG A 1 245 ? 4.524 -7.993 -27.880 1.00 94.00 245 ARG A N 1
ATOM 1963 C CA . ARG A 1 245 ? 4.372 -9.462 -27.838 1.00 94.00 245 ARG A CA 1
ATOM 1964 C C . ARG A 1 245 ? 3.131 -9.910 -27.069 1.00 94.00 245 ARG A C 1
ATOM 1966 O O . ARG A 1 245 ? 2.445 -10.822 -27.513 1.00 94.00 245 ARG A O 1
ATOM 1973 N N . ALA A 1 246 ? 2.845 -9.288 -25.925 1.00 90.25 246 ALA A N 1
ATOM 1974 C CA . ALA A 1 246 ? 1.655 -9.612 -25.138 1.00 90.25 246 ALA A CA 1
ATOM 1975 C C . ALA A 1 246 ? 0.355 -9.256 -25.881 1.00 90.25 246 ALA A C 1
ATOM 1977 O O . ALA A 1 246 ? -0.615 -10.002 -25.798 1.00 90.25 246 ALA A O 1
ATOM 1978 N N . ALA A 1 247 ? 0.342 -8.146 -26.626 1.00 89.38 247 ALA A N 1
ATOM 1979 C CA . ALA A 1 247 ? -0.783 -7.769 -27.477 1.00 89.38 247 ALA A CA 1
ATOM 1980 C C . ALA A 1 247 ? -0.960 -8.761 -28.636 1.00 89.38 247 ALA A C 1
ATOM 1982 O O . ALA A 1 247 ? -2.065 -9.252 -28.842 1.00 89.38 247 ALA A O 1
ATOM 1983 N N . ALA A 1 248 ? 0.123 -9.130 -29.326 1.00 89.25 248 ALA A N 1
ATOM 1984 C CA . ALA A 1 248 ? 0.081 -10.121 -30.402 1.00 89.25 248 ALA A CA 1
ATOM 1985 C C . ALA A 1 248 ? -0.435 -11.491 -29.922 1.00 89.25 248 ALA A C 1
ATOM 1987 O O . ALA A 1 248 ? -1.215 -12.128 -30.619 1.00 89.25 248 ALA A O 1
ATOM 1988 N N . ALA A 1 249 ? -0.062 -11.917 -28.710 1.00 85.94 249 ALA A N 1
ATOM 1989 C CA . ALA A 1 249 ? -0.536 -13.167 -28.115 1.00 85.94 249 ALA A CA 1
ATOM 1990 C C . ALA A 1 249 ? -2.025 -13.152 -27.715 1.00 85.94 249 ALA A C 1
ATOM 1992 O O . ALA A 1 249 ? -2.602 -14.215 -27.544 1.00 85.94 249 ALA A O 1
ATOM 1993 N N . LYS A 1 250 ? -2.644 -11.974 -27.544 1.00 80.25 250 LYS A N 1
ATOM 1994 C CA . LYS A 1 250 ? -4.076 -11.837 -27.216 1.00 80.25 250 LYS A CA 1
ATOM 1995 C C . LYS A 1 250 ? -4.979 -11.869 -28.460 1.00 80.25 250 LYS A C 1
ATOM 1997 O O . LYS A 1 250 ? -6.177 -12.090 -28.333 1.00 80.25 250 LYS A O 1
ATOM 2002 N N . HIS A 1 251 ? -4.415 -11.608 -29.638 1.00 65.88 251 HIS A N 1
ATOM 2003 C CA . HIS A 1 251 ? -5.124 -11.581 -30.923 1.00 65.88 251 HIS A CA 1
ATOM 2004 C C . HIS A 1 251 ? -4.927 -12.861 -31.753 1.00 65.88 251 HIS A C 1
ATOM 2006 O O . HIS A 1 251 ? -5.264 -12.875 -32.935 1.00 65.88 251 HIS A O 1
ATOM 2012 N N . ARG A 1 252 ? -4.365 -13.910 -31.150 1.00 54.56 252 ARG A N 1
ATOM 2013 C CA . ARG A 1 252 ? -4.174 -15.236 -31.739 1.00 54.56 252 ARG A CA 1
ATOM 2014 C C . ARG A 1 252 ? -5.011 -16.244 -30.970 1.00 54.56 252 ARG A C 1
ATOM 2016 O O . ARG A 1 252 ? -5.505 -17.179 -31.628 1.00 54.56 252 ARG A O 1
#

pLDDT: mean 75.48, std 22.55, range [25.56, 96.19]

Foldseek 3Di:
DDDDDDDDDDDDDDDDDDDDDPPVPVVVVVVVVVVVVVVVVVVVVVVVVVVPDPDDCPPPCPDPPVVLVVVLVVLLVVLVVCVVVVVLVVLVVSLVPPPPDVVSVVVLLPDQSNLLSVLVSCLVVLVVVSNVCSQQVAADDQVCLVVSVVSQLVSLQVVVCVVVVHHDDPVNSVVSCVVRPRHCSSDVPPDDPPDQDPVLVVLLVVVCVVPLDDDQVVLVVSCVVRVHDSVVSVVVSVVVVVVVVVVVVVVD

Organism: Oikopleura dioica (NCBI:txid34765)